Protein AF-A0A2P2L3Z9-F1 (afdb_monomer_lite)

Sequence (246 aa):
MLGAKKGVSLKTNGSGLEAHPVPAGTQRTGLYMAKKDKVEDNDENVLIKKNVSVEEIDNRCAKGGRTTNGEVNSCVSSTSSSRVEHTQTYHIAGRQELKASVQELASRAASCAMAEAARSIKPPKSAYEFELSWRGFSDDCALQARLLKVTSPSALPQILKNALSAPMLMDIIKCIATFFVEDMDLAIEYLINLTKVPRFNMLIMCLSSMQRADLAKLWDDVFCSEATAIKYAEILDSLRPKYLPK

Structure (mmCIF, N/CA/C/O backbone):
data_AF-A0A2P2L3Z9-F1
#
_entry.id   AF-A0A2P2L3Z9-F1
#
loop_
_atom_site.group_PDB
_atom_site.id
_atom_site.type_symbol
_atom_site.label_atom_id
_atom_site.label_alt_id
_atom_site.label_comp_id
_atom_site.label_asym_id
_atom_site.label_entity_id
_atom_site.label_seq_id
_atom_site.pdbx_PDB_ins_code
_atom_site.Cartn_x
_atom_site.Cartn_y
_atom_site.Cartn_z
_atom_site.occupancy
_atom_site.B_iso_or_equiv
_atom_site.auth_seq_id
_atom_site.auth_comp_id
_atom_site.auth_asym_id
_atom_site.auth_atom_id
_atom_site.pdbx_PDB_model_num
ATOM 1 N N . MET A 1 1 ? 2.400 33.347 63.312 1.00 39.56 1 MET A N 1
ATOM 2 C CA . MET A 1 1 ? 1.862 32.555 64.442 1.00 39.56 1 MET A CA 1
ATOM 3 C C . MET A 1 1 ? 1.489 31.184 63.894 1.00 39.56 1 MET A C 1
ATOM 5 O O . MET A 1 1 ? 0.630 31.122 63.034 1.00 39.56 1 MET A O 1
ATOM 9 N N . LEU A 1 2 ? 2.388 30.203 63.997 1.00 40.50 2 LEU A N 1
ATOM 10 C CA . LEU A 1 2 ? 2.486 29.184 65.062 1.00 40.50 2 LEU A CA 1
ATOM 11 C C . LEU A 1 2 ? 1.330 28.170 65.061 1.00 40.50 2 LEU A C 1
ATOM 13 O O . LEU A 1 2 ? 0.206 28.536 65.380 1.00 40.50 2 LEU A O 1
ATOM 17 N N . GLY A 1 3 ? 1.658 26.890 64.828 1.00 38.59 3 GLY A N 1
ATOM 18 C CA . GLY A 1 3 ? 0.833 25.772 65.300 1.00 38.59 3 GLY A CA 1
ATOM 19 C C . GLY A 1 3 ? 0.885 24.474 64.489 1.00 38.59 3 GLY A C 1
ATOM 20 O O . GLY A 1 3 ? -0.113 24.095 63.897 1.00 38.59 3 GLY A O 1
ATOM 21 N N . ALA A 1 4 ? 2.017 23.765 64.498 1.00 52.69 4 ALA A N 1
ATOM 22 C CA . ALA A 1 4 ? 2.121 22.364 64.071 1.00 52.69 4 ALA A CA 1
ATOM 23 C C . ALA A 1 4 ? 1.786 21.386 65.221 1.00 52.69 4 ALA A C 1
ATOM 25 O O . ALA A 1 4 ? 2.071 21.722 66.371 1.00 52.69 4 ALA A O 1
ATOM 26 N N . LYS A 1 5 ? 1.301 20.163 64.912 1.00 51.47 5 LYS A N 1
ATOM 27 C CA . LYS A 1 5 ? 1.607 18.855 65.577 1.00 51.47 5 LYS A CA 1
ATOM 28 C C . LYS A 1 5 ? 0.764 17.713 64.955 1.00 51.47 5 LYS A C 1
ATOM 30 O O . LYS A 1 5 ? -0.438 17.872 64.813 1.00 51.47 5 LYS A O 1
ATOM 35 N N . LYS A 1 6 ? 1.406 16.681 64.368 1.00 48.47 6 LYS A N 1
ATOM 36 C CA . LYS A 1 6 ? 1.659 15.299 64.894 1.00 48.47 6 LYS A CA 1
ATOM 37 C C . LYS A 1 6 ? 0.358 14.527 65.205 1.00 48.47 6 LYS A C 1
ATOM 39 O O . LYS A 1 6 ? -0.433 15.020 65.986 1.00 48.47 6 LYS A O 1
ATOM 44 N N . GLY A 1 7 ? 0.047 13.336 64.683 1.00 43.38 7 GLY A N 1
ATOM 45 C CA . GLY A 1 7 ? 0.869 12.201 64.252 1.00 43.38 7 GLY A CA 1
ATOM 46 C C . GLY A 1 7 ? 0.898 11.134 65.355 1.00 43.38 7 GLY A C 1
ATOM 47 O O . GLY A 1 7 ? 1.634 11.337 66.312 1.00 43.38 7 GLY A O 1
ATOM 48 N N . VAL A 1 8 ? 0.146 10.028 65.219 1.00 47.47 8 VAL A N 1
ATOM 49 C CA . VAL A 1 8 ? 0.330 8.762 65.970 1.00 47.47 8 VAL A CA 1
ATOM 50 C C . VAL A 1 8 ? -0.118 7.572 65.109 1.00 47.47 8 VAL A C 1
ATOM 52 O O . VAL A 1 8 ? -1.195 7.573 64.524 1.00 47.47 8 VAL A O 1
ATOM 55 N N . SER A 1 9 ? 0.760 6.572 65.067 1.00 45.81 9 SER A N 1
ATOM 56 C CA . SER A 1 9 ? 0.615 5.223 64.521 1.00 45.81 9 SER A CA 1
ATOM 57 C C . SER A 1 9 ? 0.317 4.249 65.664 1.00 45.81 9 SER A C 1
ATOM 59 O O . SER A 1 9 ? 0.858 4.442 66.752 1.00 45.81 9 SER A O 1
ATOM 61 N N . LEU A 1 10 ? -0.445 3.179 65.414 1.00 46.81 10 LEU A N 1
ATOM 62 C CA . LEU A 1 10 ? -0.373 1.954 66.213 1.00 46.81 10 LEU A CA 1
ATOM 63 C C . LEU A 1 10 ? -0.390 0.717 65.298 1.00 46.81 10 LEU A C 1
ATOM 65 O O . LEU A 1 10 ? -1.294 0.532 64.486 1.00 46.81 10 LEU A O 1
ATOM 69 N N . LYS A 1 11 ? 0.647 -0.111 65.457 1.00 43.25 11 LYS A N 1
ATOM 70 C CA . LYS A 1 11 ? 0.780 -1.498 64.992 1.00 43.25 11 LYS A CA 1
ATOM 71 C C . LYS A 1 11 ? 0.241 -2.445 66.069 1.00 43.25 11 LYS A C 1
ATOM 73 O O . LYS A 1 11 ? 0.487 -2.156 67.234 1.00 43.25 11 LYS A O 1
ATOM 78 N N . THR A 1 12 ? -0.271 -3.614 65.676 1.00 44.31 12 THR A N 1
ATOM 79 C CA . THR A 1 12 ? -0.048 -4.921 66.342 1.00 44.31 12 THR A CA 1
ATOM 80 C C . THR A 1 12 ? -0.341 -6.062 65.333 1.00 44.31 12 THR A C 1
ATOM 82 O O . THR A 1 12 ? -1.361 -6.011 64.662 1.00 44.31 12 THR A O 1
ATOM 85 N N . ASN A 1 13 ? 0.649 -6.890 64.946 1.00 39.69 13 ASN A N 1
ATOM 86 C CA . ASN A 1 13 ? 0.972 -8.271 65.411 1.00 39.69 13 ASN A CA 1
ATOM 87 C C . ASN A 1 13 ? -0.005 -9.342 64.849 1.00 39.69 13 ASN A C 1
ATOM 89 O O . ASN A 1 13 ? -1.201 -9.140 64.954 1.00 39.69 13 ASN A O 1
ATOM 93 N N . GLY A 1 14 ? 0.349 -10.516 64.307 1.00 35.16 14 GLY A N 1
ATOM 94 C CA . GLY A 1 14 ? 1.604 -11.229 64.051 1.00 35.16 14 GLY A CA 1
ATOM 95 C C . GLY A 1 14 ? 1.322 -12.712 63.681 1.00 35.16 14 GLY A C 1
ATOM 96 O O . GLY A 1 14 ? 0.311 -13.257 64.104 1.00 35.16 14 GLY A O 1
ATOM 97 N N . SER A 1 15 ? 2.258 -13.312 62.929 1.00 37.22 15 SER A N 1
ATOM 98 C CA . SER A 1 15 ? 2.735 -14.721 62.939 1.00 37.22 15 SER A CA 1
ATOM 99 C C . SER A 1 15 ? 1.889 -15.941 62.490 1.00 37.22 15 SER A C 1
ATOM 101 O O . SER A 1 15 ? 0.794 -16.179 62.982 1.00 37.22 15 SER A O 1
ATOM 103 N N . GLY A 1 16 ? 2.543 -16.802 61.677 1.00 38.75 16 GLY A N 1
ATOM 104 C CA . GLY A 1 16 ? 2.255 -18.236 61.414 1.00 38.75 16 GLY A CA 1
ATOM 105 C C . GLY A 1 16 ? 2.373 -18.594 59.917 1.00 38.75 16 GLY A C 1
ATOM 106 O O . GLY A 1 16 ? 1.453 -18.303 59.170 1.00 38.75 16 GLY A O 1
ATOM 107 N N . LEU A 1 17 ? 3.537 -18.932 59.333 1.00 44.47 17 LEU A N 1
ATOM 108 C CA . LEU A 1 17 ? 4.221 -20.247 59.272 1.00 44.47 17 LEU A CA 1
ATOM 109 C C . LEU A 1 17 ? 3.302 -21.464 59.041 1.00 44.47 17 LEU A C 1
ATOM 111 O O . LEU A 1 17 ? 2.679 -21.905 59.992 1.00 44.47 17 LEU A O 1
ATOM 115 N N . GLU A 1 18 ? 3.299 -22.016 57.816 1.00 37.47 18 GLU A N 1
ATOM 116 C CA . GLU A 1 18 ? 3.345 -23.461 57.459 1.00 37.47 18 GLU A CA 1
ATOM 117 C C . GLU A 1 18 ? 3.112 -23.613 55.937 1.00 37.47 18 GLU A C 1
ATOM 119 O O . GLU A 1 18 ? 2.178 -23.050 55.379 1.00 37.47 18 GLU A O 1
ATOM 124 N N . ALA A 1 19 ? 4.103 -24.075 55.172 1.00 45.16 19 ALA A N 1
ATOM 125 C CA . ALA A 1 19 ? 4.399 -25.476 54.835 1.00 45.16 19 ALA A CA 1
ATOM 126 C C . ALA A 1 19 ? 3.573 -26.004 53.640 1.00 45.16 19 ALA A C 1
ATOM 128 O O . ALA A 1 19 ? 2.362 -26.187 53.694 1.00 45.16 19 ALA A O 1
ATOM 129 N N . HIS A 1 20 ? 4.286 -26.255 52.537 1.00 48.53 20 HIS A N 1
ATOM 130 C CA . HIS A 1 20 ? 3.806 -26.967 51.354 1.00 48.53 20 HIS A CA 1
ATOM 131 C C . HIS A 1 20 ? 3.483 -28.433 51.676 1.00 48.53 20 HIS A C 1
ATOM 133 O O . HIS A 1 20 ? 4.281 -29.080 52.358 1.00 48.53 20 HIS A O 1
ATOM 139 N N . PRO A 1 21 ? 2.464 -29.020 51.027 1.00 56.38 21 PRO A N 1
ATOM 140 C CA . PRO A 1 21 ? 2.437 -30.448 50.776 1.00 56.38 21 PRO A CA 1
ATOM 141 C C . PRO A 1 21 ? 2.655 -30.751 49.287 1.00 56.38 21 PRO A C 1
ATOM 143 O O . PRO A 1 21 ? 1.896 -30.341 48.411 1.00 56.38 21 PRO A O 1
ATOM 146 N N . VAL A 1 22 ? 3.706 -31.527 49.027 1.00 46.62 22 VAL A N 1
ATOM 147 C CA . VAL A 1 22 ? 3.820 -32.428 47.873 1.00 46.62 22 VAL A CA 1
ATOM 148 C C . VAL A 1 22 ? 2.971 -33.669 48.162 1.00 46.62 22 VAL A C 1
ATOM 150 O O . VAL A 1 22 ? 3.009 -34.163 49.289 1.00 46.62 22 VAL A O 1
ATOM 153 N N . PRO A 1 23 ? 2.308 -34.257 47.155 1.00 57.31 23 PRO A N 1
ATOM 154 C CA . PRO A 1 23 ? 2.033 -35.688 47.169 1.00 57.31 23 PRO A CA 1
ATOM 155 C C . PRO A 1 23 ? 2.729 -36.396 46.004 1.00 57.31 23 PRO A C 1
ATOM 157 O O . PRO A 1 23 ? 2.575 -36.044 44.834 1.00 57.31 23 PRO A O 1
ATOM 160 N N . ALA A 1 24 ? 3.485 -37.433 46.357 1.00 40.47 24 ALA A N 1
ATOM 161 C CA . ALA A 1 24 ? 4.059 -38.408 45.449 1.00 40.47 24 ALA A CA 1
ATOM 162 C C . ALA A 1 24 ? 3.147 -39.640 45.324 1.00 40.47 24 ALA A C 1
ATOM 164 O O . ALA A 1 24 ? 2.634 -40.136 46.322 1.00 40.47 24 ALA A O 1
ATOM 165 N N . GLY A 1 25 ? 3.082 -40.182 44.103 1.00 36.03 25 GLY A N 1
ATOM 166 C CA . GLY A 1 25 ? 3.100 -41.624 43.848 1.00 36.03 25 GLY A CA 1
ATOM 167 C C . GLY A 1 25 ? 1.760 -42.342 43.676 1.00 36.03 25 GLY A C 1
ATOM 168 O O . GLY A 1 25 ? 1.000 -42.486 44.627 1.00 36.03 25 GLY A O 1
ATOM 169 N N . THR A 1 26 ? 1.561 -42.948 42.495 1.00 39.66 26 THR A N 1
ATOM 170 C CA . THR A 1 26 ? 1.527 -44.422 42.309 1.00 39.66 26 THR A CA 1
ATOM 171 C C . THR A 1 26 ? 1.102 -44.793 40.872 1.00 39.66 26 THR A C 1
ATOM 173 O O . THR A 1 26 ? -0.031 -44.529 40.506 1.00 39.66 26 THR A O 1
ATOM 176 N N . GLN A 1 27 ? 2.039 -45.410 40.116 1.00 38.75 27 GLN A N 1
ATOM 177 C CA . GLN A 1 27 ? 1.919 -46.618 39.247 1.00 38.75 27 GLN A CA 1
ATOM 178 C C . GLN A 1 27 ? 0.814 -46.655 38.152 1.00 38.75 27 GLN A C 1
ATOM 180 O O . GLN A 1 27 ? -0.301 -46.230 38.377 1.00 38.75 27 GLN A O 1
ATOM 185 N N . ARG A 1 28 ? 0.938 -47.238 36.948 1.00 40.44 28 ARG A N 1
ATOM 186 C CA . ARG A 1 28 ? 1.867 -48.165 36.263 1.00 40.44 28 ARG A CA 1
ATOM 187 C C . ARG A 1 28 ? 1.265 -48.426 34.862 1.00 40.44 28 ARG A C 1
ATOM 189 O O . ARG A 1 28 ? 0.080 -48.176 34.661 1.00 40.44 28 ARG A O 1
ATOM 196 N N . THR A 1 29 ? 2.056 -49.058 33.986 1.00 40.75 29 THR A N 1
ATOM 197 C CA . THR A 1 29 ? 1.706 -49.672 32.675 1.00 40.75 29 THR A CA 1
ATOM 198 C C . THR A 1 29 ? 1.979 -48.722 31.500 1.00 40.75 29 THR A C 1
ATOM 200 O O . THR A 1 29 ? 1.319 -47.708 31.369 1.00 40.75 29 THR A O 1
ATOM 203 N N . GLY A 1 30 ? 2.965 -48.904 30.620 1.00 35.72 30 GLY A N 1
ATOM 204 C CA . GLY A 1 30 ? 3.762 -50.073 30.262 1.00 35.72 30 GLY A CA 1
ATOM 205 C C . GLY A 1 30 ? 3.422 -50.488 28.833 1.00 35.72 30 GLY A C 1
ATOM 206 O O . GLY A 1 30 ? 2.455 -51.211 28.657 1.00 35.72 30 GLY A O 1
ATOM 207 N N . LEU A 1 31 ? 4.209 -50.054 27.841 1.00 38.06 31 LEU A N 1
ATOM 208 C CA . LEU A 1 31 ? 4.654 -50.916 26.742 1.00 38.06 31 LEU A CA 1
ATOM 209 C C . LEU A 1 31 ? 5.772 -50.237 25.942 1.00 38.06 31 LEU A C 1
ATOM 211 O O . LEU A 1 31 ? 5.597 -49.203 25.307 1.00 38.06 31 LEU A O 1
ATOM 215 N N . TYR A 1 32 ? 6.932 -50.871 25.994 1.00 40.94 32 TYR A N 1
ATOM 216 C CA . TYR A 1 32 ? 8.067 -50.684 25.110 1.00 40.94 32 TYR A CA 1
ATOM 217 C C . TYR A 1 32 ? 7.870 -51.644 23.941 1.00 40.94 32 TYR A C 1
ATOM 219 O O . TYR A 1 32 ? 7.604 -52.818 24.188 1.00 40.94 32 TYR A O 1
ATOM 227 N N . MET A 1 33 ? 8.086 -51.194 22.708 1.00 40.47 33 MET A N 1
ATOM 228 C CA . MET A 1 33 ? 8.701 -52.034 21.681 1.00 40.47 33 MET A CA 1
ATOM 229 C C . MET A 1 33 ? 9.602 -51.168 20.809 1.00 40.47 33 MET A C 1
ATOM 231 O O . MET A 1 33 ? 9.156 -50.254 20.121 1.00 40.47 33 MET A O 1
ATOM 235 N N . ALA A 1 34 ? 10.888 -51.491 20.871 1.00 39.66 34 ALA A N 1
ATOM 236 C CA . ALA A 1 34 ? 11.903 -51.091 19.919 1.00 39.66 34 ALA A CA 1
ATOM 237 C C . ALA A 1 34 ? 12.005 -52.152 18.813 1.00 39.66 34 ALA A C 1
ATOM 239 O O . ALA A 1 34 ? 12.063 -53.341 19.120 1.00 39.66 34 ALA A O 1
ATOM 240 N N . LYS A 1 35 ? 12.104 -51.706 17.557 1.00 40.94 35 LYS A N 1
ATOM 241 C CA . LYS A 1 35 ? 12.823 -52.316 16.415 1.00 40.94 35 LYS A CA 1
ATOM 242 C C . LYS A 1 35 ? 13.187 -51.118 15.522 1.00 40.94 35 LYS A C 1
ATOM 244 O O . LYS A 1 35 ? 12.292 -50.349 15.200 1.00 40.94 35 LYS A O 1
ATOM 249 N N . LYS A 1 36 ? 14.437 -50.699 15.296 1.00 35.78 36 LYS A N 1
ATOM 250 C CA . LYS A 1 36 ? 15.665 -51.359 14.813 1.00 35.78 36 LYS A CA 1
ATOM 251 C C . LYS A 1 36 ? 15.494 -51.994 13.432 1.00 35.78 36 LYS A C 1
ATOM 253 O O . LYS A 1 36 ? 14.898 -53.055 13.336 1.00 35.78 36 LYS A O 1
ATOM 258 N N . ASP A 1 37 ? 15.981 -51.289 12.410 1.00 32.88 37 ASP A N 1
ATOM 259 C CA . ASP A 1 37 ? 16.984 -51.699 11.404 1.00 32.88 37 ASP A CA 1
ATOM 260 C C . ASP A 1 37 ? 16.900 -50.700 10.223 1.00 32.88 37 ASP A C 1
ATOM 262 O O . ASP A 1 37 ? 15.808 -50.319 9.822 1.00 32.88 37 ASP A O 1
ATOM 266 N N . LYS A 1 38 ? 17.960 -49.981 9.835 1.00 35.56 38 LYS A N 1
ATOM 267 C CA . LYS A 1 38 ? 19.232 -50.374 9.195 1.00 35.56 38 LYS A CA 1
ATOM 268 C C . LYS A 1 38 ? 19.136 -50.161 7.672 1.00 35.56 38 LYS A C 1
ATOM 270 O O . LYS A 1 38 ? 18.459 -50.912 6.995 1.00 35.56 38 LYS A O 1
ATOM 275 N N . VAL A 1 39 ? 19.853 -49.120 7.230 1.00 38.56 39 VAL A N 1
ATOM 276 C CA . VAL A 1 39 ? 20.654 -48.983 5.996 1.00 38.56 39 VAL A CA 1
ATOM 277 C C . VAL A 1 39 ? 20.029 -49.463 4.682 1.00 38.56 39 VAL A C 1
ATOM 279 O O . VAL A 1 39 ? 19.926 -50.661 4.463 1.00 38.56 39 VAL A O 1
ATOM 282 N N . GLU A 1 40 ? 19.848 -48.531 3.745 1.00 36.97 40 GLU A N 1
ATOM 283 C CA . GLU A 1 40 ? 20.383 -48.734 2.397 1.00 36.97 40 GLU A CA 1
ATOM 284 C C . GLU A 1 40 ? 20.839 -47.403 1.789 1.00 36.97 40 GLU A C 1
ATOM 286 O O . GLU A 1 40 ? 20.085 -46.439 1.660 1.00 36.97 40 GLU A O 1
ATOM 291 N N . ASP A 1 41 ? 22.140 -47.383 1.539 1.00 35.44 41 ASP A N 1
ATOM 292 C CA . ASP A 1 41 ? 22.893 -46.467 0.705 1.00 35.44 41 ASP A CA 1
ATOM 293 C C . ASP A 1 41 ? 22.630 -46.866 -0.755 1.00 35.44 41 ASP A C 1
ATOM 295 O O . ASP A 1 41 ? 22.563 -48.060 -1.047 1.00 35.44 41 ASP A O 1
ATOM 299 N N . ASN A 1 42 ? 22.460 -45.899 -1.652 1.00 37.78 42 ASN A N 1
ATOM 300 C CA . ASN A 1 42 ? 22.619 -46.124 -3.088 1.00 37.78 42 ASN A CA 1
ATOM 301 C C . ASN A 1 42 ? 23.065 -44.821 -3.753 1.00 37.78 42 ASN A C 1
ATOM 303 O O . ASN A 1 42 ? 22.281 -43.956 -4.146 1.00 37.78 42 ASN A O 1
ATOM 307 N N . ASP A 1 43 ? 24.384 -44.731 -3.799 1.00 37.03 43 ASP A N 1
ATOM 308 C CA . ASP A 1 43 ? 25.221 -44.030 -4.756 1.00 37.03 43 ASP A CA 1
ATOM 309 C C . ASP A 1 43 ? 24.880 -44.484 -6.192 1.00 37.03 43 ASP A C 1
ATOM 311 O O . ASP A 1 43 ? 24.897 -45.683 -6.443 1.00 37.03 43 ASP A O 1
ATOM 315 N N . GLU A 1 44 ? 24.587 -43.565 -7.125 1.00 33.69 44 GLU A N 1
ATOM 316 C CA . GLU A 1 44 ? 25.107 -43.625 -8.509 1.00 33.69 44 GLU A CA 1
ATOM 317 C C . GLU A 1 44 ? 24.824 -42.320 -9.289 1.00 33.69 44 GLU A C 1
ATOM 319 O O . GLU A 1 44 ? 23.776 -42.090 -9.888 1.00 33.69 44 GLU A O 1
ATOM 324 N N . ASN A 1 45 ? 25.804 -41.421 -9.230 1.00 32.94 45 ASN A N 1
ATOM 325 C CA . ASN A 1 45 ? 26.478 -40.783 -10.365 1.00 32.94 45 ASN A CA 1
ATOM 326 C C . ASN A 1 45 ? 25.778 -40.766 -11.751 1.00 32.94 45 ASN A C 1
ATOM 328 O O . ASN A 1 45 ? 25.833 -41.748 -12.480 1.00 32.94 45 ASN A O 1
ATOM 332 N N . VAL A 1 46 ? 25.341 -39.586 -12.220 1.00 35.62 46 VAL A N 1
ATOM 333 C CA . VAL A 1 46 ? 25.445 -39.231 -13.653 1.00 35.62 46 VAL A CA 1
ATOM 334 C C . VAL A 1 46 ? 25.923 -37.786 -13.812 1.00 35.62 46 VAL A C 1
ATOM 336 O O . VAL A 1 46 ? 25.169 -36.813 -13.827 1.00 35.62 46 VAL A O 1
ATOM 339 N N . LEU A 1 47 ? 27.237 -37.683 -13.979 1.00 38.34 47 LEU A N 1
ATOM 340 C CA . LEU A 1 47 ? 27.945 -36.639 -14.704 1.00 38.34 47 LEU A CA 1
ATOM 341 C C . LEU A 1 47 ? 27.430 -36.555 -16.154 1.00 38.34 47 LEU A C 1
ATOM 343 O O . LEU A 1 47 ? 27.740 -37.426 -16.960 1.00 38.34 47 LEU A O 1
ATOM 347 N N . ILE A 1 48 ? 26.760 -35.463 -16.535 1.00 34.75 48 ILE A N 1
ATOM 348 C CA . ILE A 1 48 ? 26.792 -34.987 -17.928 1.00 34.75 48 ILE A CA 1
ATOM 349 C C . ILE A 1 48 ? 27.218 -33.522 -17.942 1.00 34.75 48 ILE A C 1
ATOM 351 O O . ILE A 1 48 ? 26.431 -32.590 -17.799 1.00 34.75 48 ILE A O 1
ATOM 355 N N . LYS A 1 49 ? 28.523 -33.344 -18.166 1.00 40.34 49 LYS A N 1
ATOM 356 C CA . LYS A 1 49 ? 29.068 -32.170 -18.842 1.00 40.34 49 LYS A CA 1
ATOM 357 C C . LYS A 1 49 ? 28.451 -32.109 -20.240 1.00 40.34 49 LYS A C 1
ATOM 359 O O . LYS A 1 49 ? 28.629 -33.039 -21.023 1.00 40.34 49 LYS A O 1
ATOM 364 N N . LYS A 1 50 ? 27.792 -30.999 -20.571 1.00 34.59 50 LYS A N 1
ATOM 365 C CA . LYS A 1 50 ? 27.612 -30.586 -21.965 1.00 34.59 50 LYS A CA 1
ATOM 366 C C . LYS A 1 50 ? 27.817 -29.080 -22.110 1.00 34.59 50 LYS A C 1
ATOM 368 O O . LYS A 1 50 ? 26.922 -28.260 -21.981 1.00 34.59 50 LYS A O 1
ATOM 373 N N . ASN A 1 51 ? 29.082 -28.772 -22.316 1.00 38.62 51 ASN A N 1
ATOM 374 C CA . ASN A 1 51 ? 29.640 -27.687 -23.100 1.00 38.62 51 ASN A CA 1
ATOM 375 C C . ASN A 1 51 ? 28.961 -27.565 -24.481 1.00 38.62 51 ASN A C 1
ATOM 377 O O . ASN A 1 51 ? 28.880 -28.553 -25.202 1.00 38.62 51 ASN A O 1
ATOM 381 N N . VAL A 1 52 ? 28.521 -26.349 -24.827 1.00 34.34 52 VAL A N 1
ATOM 382 C CA . VAL A 1 52 ? 28.227 -25.810 -26.178 1.00 34.34 52 VAL A CA 1
ATOM 383 C C . VAL A 1 52 ? 27.969 -24.308 -25.960 1.00 34.34 52 VAL A C 1
ATOM 385 O O . VAL A 1 52 ? 27.076 -23.942 -25.206 1.00 34.34 52 VAL A O 1
ATOM 388 N N . SER A 1 53 ? 29.000 -23.478 -26.118 1.00 33.16 53 SER A N 1
ATOM 389 C CA . SER A 1 53 ? 29.429 -22.745 -27.322 1.00 33.16 53 SER A CA 1
ATOM 390 C C . SER A 1 53 ? 28.670 -21.432 -27.539 1.00 33.16 53 SER A C 1
ATOM 392 O O . SER A 1 53 ? 27.451 -21.389 -27.641 1.00 33.16 53 SER A O 1
ATOM 394 N N . VAL A 1 54 ? 29.485 -20.381 -27.579 1.00 40.38 54 VAL A N 1
ATOM 395 C CA . VAL A 1 54 ? 29.222 -18.980 -27.906 1.00 40.38 54 VAL A CA 1
ATOM 396 C C . VAL A 1 54 ? 28.535 -18.851 -29.265 1.00 40.38 54 VAL A C 1
ATOM 398 O O . VAL A 1 54 ? 29.029 -19.423 -30.232 1.00 40.38 54 VAL A O 1
ATOM 401 N N . GLU A 1 55 ? 27.496 -18.019 -29.352 1.00 35.19 55 GLU A N 1
ATOM 402 C CA . GLU A 1 55 ? 27.191 -17.284 -30.582 1.00 35.19 55 GLU A CA 1
ATOM 403 C C . GLU A 1 55 ? 27.018 -15.796 -30.259 1.00 35.19 55 GLU A C 1
ATOM 405 O O . GLU A 1 55 ? 26.096 -15.359 -29.569 1.00 35.19 55 GLU A O 1
ATOM 410 N N . GLU A 1 56 ? 28.004 -15.044 -30.732 1.00 38.66 56 GLU A N 1
ATOM 411 C CA . GLU A 1 56 ? 28.053 -13.597 -30.843 1.00 38.66 56 GLU A CA 1
ATOM 412 C C . GLU A 1 56 ? 27.158 -13.188 -32.017 1.00 38.66 56 GLU A C 1
ATOM 414 O O . GLU A 1 56 ? 27.384 -13.602 -33.155 1.00 38.66 56 GLU A O 1
ATOM 419 N N . ILE A 1 57 ? 26.117 -12.400 -31.750 1.00 44.75 57 ILE A N 1
ATOM 420 C CA . ILE A 1 57 ? 25.249 -11.871 -32.804 1.00 44.75 57 ILE A CA 1
ATOM 421 C C . ILE A 1 57 ? 25.940 -10.633 -33.387 1.00 44.75 57 ILE A C 1
ATOM 423 O O . ILE A 1 57 ? 25.758 -9.510 -32.915 1.00 44.75 57 ILE A O 1
ATOM 427 N N . ASP A 1 58 ? 26.783 -10.868 -34.390 1.00 36.12 58 ASP A N 1
ATOM 428 C CA . ASP A 1 58 ? 27.409 -9.844 -35.226 1.00 36.12 58 ASP A CA 1
ATOM 429 C C . ASP A 1 58 ? 26.346 -9.256 -36.176 1.00 36.12 58 ASP A C 1
ATOM 431 O O . ASP A 1 58 ? 25.929 -9.877 -37.157 1.00 36.12 58 ASP A O 1
ATOM 435 N N . ASN A 1 59 ? 25.871 -8.042 -35.882 1.00 42.88 59 ASN A N 1
ATOM 436 C CA . ASN A 1 59 ? 24.958 -7.306 -36.758 1.00 42.88 59 ASN A CA 1
ATOM 437 C C . ASN A 1 59 ? 25.742 -6.657 -37.904 1.00 42.88 59 ASN A C 1
ATOM 439 O O . ASN A 1 59 ? 25.968 -5.445 -37.941 1.00 42.88 59 ASN A O 1
ATOM 443 N N . ARG A 1 60 ? 26.128 -7.482 -38.879 1.00 41.06 60 ARG A N 1
ATOM 444 C CA . ARG A 1 60 ? 26.802 -7.057 -40.106 1.00 41.06 60 ARG A CA 1
ATOM 445 C C . ARG A 1 60 ? 25.801 -6.996 -41.262 1.00 41.06 60 ARG A C 1
ATOM 447 O O . ARG A 1 60 ? 25.505 -7.994 -41.910 1.00 41.06 60 ARG A O 1
ATOM 454 N N . CYS A 1 61 ? 25.275 -5.804 -41.543 1.00 40.06 61 CYS A N 1
ATOM 455 C CA . CYS A 1 61 ? 24.422 -5.574 -42.710 1.00 40.06 61 CYS A CA 1
ATOM 456 C C . CYS A 1 61 ? 25.287 -5.241 -43.936 1.00 40.06 61 CYS A C 1
ATOM 458 O O . CYS A 1 61 ? 25.801 -4.129 -44.069 1.00 40.06 61 CYS A O 1
ATOM 460 N N . ALA A 1 62 ? 25.458 -6.214 -44.836 1.00 39.09 62 ALA A N 1
ATOM 461 C CA . ALA A 1 62 ? 26.077 -6.022 -46.142 1.00 39.09 62 ALA A CA 1
ATOM 462 C C . ALA A 1 62 ? 25.027 -6.087 -47.267 1.00 39.09 62 ALA A C 1
ATOM 464 O O . ALA A 1 62 ? 24.509 -7.144 -47.601 1.00 39.09 62 ALA A O 1
ATOM 465 N N . LYS A 1 63 ? 24.785 -4.912 -47.859 1.00 45.94 63 LYS A N 1
ATOM 466 C CA . LYS A 1 63 ? 24.848 -4.609 -49.303 1.00 45.94 63 LYS A CA 1
ATOM 467 C C . LYS A 1 63 ? 24.065 -5.497 -50.300 1.00 45.94 63 LYS A C 1
ATOM 469 O O . LYS A 1 63 ? 24.488 -6.583 -50.666 1.00 45.94 63 LYS A O 1
ATOM 474 N N . GLY A 1 64 ? 23.081 -4.875 -50.948 1.00 31.62 64 GLY A N 1
ATOM 475 C CA . GLY A 1 64 ? 22.784 -5.008 -52.386 1.00 31.62 64 GLY A CA 1
ATOM 476 C C . GLY A 1 64 ? 22.351 -3.615 -52.858 1.00 31.62 64 GLY A C 1
ATOM 477 O O . GLY A 1 64 ? 21.539 -2.995 -52.186 1.00 31.62 64 GLY A O 1
ATOM 478 N N . GLY A 1 65 ? 22.936 -2.941 -53.849 1.00 32.19 65 GLY A N 1
ATOM 479 C CA . GLY A 1 65 ? 23.393 -3.321 -55.193 1.00 32.19 65 GLY A CA 1
ATOM 480 C C . GLY A 1 65 ? 22.691 -2.315 -56.127 1.00 32.19 65 GLY A C 1
ATOM 481 O O . GLY A 1 65 ? 21.479 -2.173 -56.022 1.00 32.19 65 GLY A O 1
ATOM 482 N N . ARG A 1 66 ? 23.362 -1.473 -56.929 1.00 41.75 66 ARG A N 1
ATOM 483 C CA . ARG A 1 66 ? 23.742 -1.718 -58.344 1.00 41.75 66 ARG A CA 1
ATOM 484 C C . ARG A 1 66 ? 24.248 -0.362 -58.925 1.00 41.75 66 ARG A C 1
ATOM 486 O O . ARG A 1 66 ? 23.585 0.640 -58.686 1.00 41.75 66 ARG A O 1
ATOM 493 N N . THR A 1 67 ? 25.518 -0.218 -59.348 1.00 39.09 67 THR A N 1
ATOM 494 C CA . THR A 1 67 ? 26.021 -0.106 -60.758 1.00 39.09 67 THR A CA 1
ATOM 495 C C . THR A 1 67 ? 25.217 0.868 -61.654 1.00 39.09 67 THR A C 1
ATOM 497 O O . THR A 1 67 ? 24.004 0.747 -61.698 1.00 39.09 67 THR A O 1
ATOM 500 N N . THR A 1 68 ? 25.761 1.847 -62.401 1.00 36.41 68 THR A N 1
ATOM 501 C CA . THR A 1 68 ? 26.934 1.863 -63.306 1.00 36.41 68 THR A CA 1
ATOM 502 C C . THR A 1 68 ? 27.417 3.286 -63.680 1.00 36.41 68 THR A C 1
ATOM 504 O O . THR A 1 68 ? 26.628 4.218 -63.765 1.00 36.41 68 THR A O 1
ATOM 507 N N . ASN A 1 69 ? 28.712 3.351 -63.991 1.00 35.72 69 ASN A N 1
ATOM 508 C CA . ASN A 1 69 ? 29.571 4.308 -64.714 1.00 35.72 69 ASN A CA 1
ATOM 509 C C . ASN A 1 69 ? 28.962 5.301 -65.733 1.00 35.72 69 ASN A C 1
ATOM 511 O O . ASN A 1 69 ? 28.052 4.957 -66.482 1.00 35.72 69 ASN A O 1
ATOM 515 N N . GLY A 1 70 ? 29.634 6.454 -65.877 1.00 31.44 70 GLY A N 1
ATOM 516 C CA . GLY A 1 70 ? 29.545 7.357 -67.033 1.00 31.44 70 GLY A CA 1
ATOM 517 C C . GLY A 1 70 ? 30.292 8.678 -66.803 1.00 31.44 70 GLY A C 1
ATOM 518 O O . GLY A 1 70 ? 29.729 9.606 -66.237 1.00 31.44 70 GLY A O 1
ATOM 519 N N . GLU A 1 71 ? 31.566 8.725 -67.195 1.00 37.62 71 GLU A N 1
ATOM 520 C CA . GLU A 1 71 ? 32.433 9.915 -67.215 1.00 37.62 71 GLU A CA 1
ATOM 521 C C . GLU A 1 71 ? 32.228 10.744 -68.506 1.00 37.62 71 GLU A C 1
ATOM 523 O O . GLU A 1 71 ? 31.567 10.285 -69.437 1.00 37.62 71 GLU A O 1
ATOM 528 N N . VAL A 1 72 ? 32.916 11.897 -68.557 1.00 34.62 72 VAL A N 1
ATOM 529 C CA . VAL A 1 72 ? 33.165 12.841 -69.673 1.00 34.62 72 VAL A CA 1
ATOM 530 C C . VAL A 1 72 ? 32.016 13.889 -69.817 1.00 34.62 72 VAL A C 1
ATOM 532 O O . VAL A 1 72 ? 30.850 13.537 -69.737 1.00 34.62 72 VAL A O 1
ATOM 535 N N . ASN A 1 73 ? 32.189 15.223 -69.921 1.00 35.12 73 ASN A N 1
ATOM 536 C CA . ASN A 1 73 ? 33.256 16.069 -70.468 1.00 35.12 73 ASN A CA 1
ATOM 537 C C . ASN A 1 73 ? 33.325 17.467 -69.787 1.00 35.12 73 ASN A C 1
ATOM 539 O O . ASN A 1 73 ? 32.334 18.016 -69.316 1.00 35.12 73 ASN A O 1
ATOM 543 N N . SER A 1 74 ? 34.525 18.049 -69.859 1.00 39.84 74 SER A N 1
ATOM 544 C CA . SER A 1 74 ? 34.940 19.457 -69.689 1.00 39.84 74 SER A CA 1
ATOM 545 C C . SER A 1 74 ? 34.078 20.512 -70.422 1.00 39.84 74 SER A C 1
ATOM 547 O O . SER A 1 74 ? 33.698 20.268 -71.561 1.00 39.84 74 SER A O 1
ATOM 549 N N . CYS A 1 75 ? 33.877 21.718 -69.859 1.00 31.86 75 CYS A N 1
ATOM 550 C CA . CYS A 1 75 ? 34.634 22.924 -70.258 1.00 31.86 75 CYS A CA 1
ATOM 551 C C . CYS A 1 75 ? 34.202 24.221 -69.541 1.00 31.86 75 CYS A C 1
ATOM 553 O O . CYS A 1 75 ? 33.056 24.436 -69.161 1.00 31.86 75 CYS A O 1
ATOM 555 N N . VAL A 1 76 ? 35.197 25.091 -69.409 1.00 35.59 76 VAL A N 1
ATOM 556 C CA . VAL A 1 76 ? 35.221 26.471 -68.913 1.00 35.59 76 VAL A CA 1
ATOM 557 C C . VAL A 1 76 ? 34.209 27.431 -69.562 1.00 35.59 76 VAL A C 1
ATOM 559 O O . VAL A 1 76 ? 34.036 27.416 -70.777 1.00 35.59 76 VAL A O 1
ATOM 562 N N . SER A 1 77 ? 33.664 28.370 -68.777 1.00 35.56 77 SER A N 1
ATOM 563 C CA . SER A 1 77 ? 33.883 29.832 -68.908 1.00 35.56 77 SER A CA 1
ATOM 564 C C . SER A 1 77 ? 32.722 30.667 -68.356 1.00 35.56 77 SER A C 1
ATOM 566 O O . SER A 1 77 ? 31.548 30.372 -68.545 1.00 35.56 77 SER A O 1
ATOM 568 N N . SER A 1 78 ? 33.113 31.750 -67.693 1.00 40.03 78 SER A N 1
ATOM 569 C CA . SER A 1 78 ? 32.330 32.877 -67.189 1.00 40.03 78 SER A CA 1
ATOM 570 C C . SER A 1 78 ? 31.347 33.468 -68.204 1.00 40.03 78 SER A C 1
ATOM 572 O O . SER A 1 78 ? 31.737 33.681 -69.346 1.00 40.03 78 SER A O 1
ATOM 574 N N . THR A 1 79 ? 30.152 33.891 -67.777 1.00 31.48 79 THR A N 1
ATOM 575 C CA . THR A 1 79 ? 29.679 35.294 -67.861 1.00 31.48 79 THR A CA 1
ATOM 576 C C . THR A 1 79 ? 28.266 35.468 -67.302 1.00 31.48 79 THR A C 1
ATOM 578 O O . THR A 1 79 ? 27.457 34.552 -67.226 1.00 31.48 79 THR A O 1
ATOM 581 N N . SER A 1 80 ? 28.043 36.688 -66.838 1.00 39.88 80 SER A N 1
ATOM 582 C CA . SER A 1 80 ? 26.961 37.191 -66.011 1.00 39.88 80 SER A CA 1
ATOM 583 C C . SER A 1 80 ? 25.597 37.327 -66.702 1.00 39.88 80 SER A C 1
ATOM 585 O O . SER A 1 80 ? 25.517 37.661 -67.878 1.00 39.88 80 SER A O 1
ATOM 587 N N . SER A 1 81 ? 24.563 37.320 -65.852 1.00 39.91 81 SER A N 1
ATOM 588 C CA . SER A 1 81 ? 23.384 38.207 -65.867 1.00 39.91 81 SER A CA 1
ATOM 589 C C . SER A 1 81 ? 22.019 37.602 -66.217 1.00 39.91 81 SER A C 1
ATOM 591 O O . SER A 1 81 ? 21.822 36.958 -67.238 1.00 39.91 81 SER A O 1
ATOM 593 N N . SER A 1 82 ? 21.061 38.022 -65.381 1.00 42.00 82 SER A N 1
ATOM 594 C CA . SER A 1 82 ? 19.640 38.238 -65.666 1.00 42.00 82 SER A CA 1
ATOM 595 C C . SER A 1 82 ? 18.652 37.081 -65.449 1.00 42.00 82 SER A C 1
ATOM 597 O O . SER A 1 82 ? 18.279 36.367 -66.368 1.00 42.00 82 SER A O 1
ATOM 599 N N . ARG A 1 83 ? 18.105 37.071 -64.221 1.00 51.12 83 ARG A N 1
ATOM 600 C CA . ARG A 1 83 ? 16.664 37.234 -63.921 1.00 51.12 83 ARG A CA 1
ATOM 601 C C . ARG A 1 83 ? 15.686 36.284 -64.629 1.00 51.12 83 ARG A C 1
ATOM 603 O O . ARG A 1 83 ? 15.310 36.545 -65.762 1.00 51.12 83 ARG A O 1
ATOM 610 N N . VAL A 1 84 ? 15.115 35.356 -63.852 1.00 43.31 84 VAL A N 1
ATOM 611 C CA . VAL A 1 84 ? 13.662 35.280 -63.565 1.00 43.31 84 VAL A CA 1
ATOM 612 C C . VAL A 1 84 ? 13.410 34.389 -62.339 1.00 43.31 84 VAL A C 1
ATOM 614 O O . VAL A 1 84 ? 13.889 33.262 -62.259 1.00 43.31 84 VAL A O 1
ATOM 617 N N . GLU A 1 85 ? 12.673 34.929 -61.370 1.00 47.50 85 GLU A N 1
ATOM 618 C CA . GLU A 1 85 ? 12.130 34.236 -60.201 1.00 47.50 85 GLU A CA 1
ATOM 619 C C . GLU A 1 85 ? 10.937 33.360 -60.615 1.00 47.50 85 GLU A C 1
ATOM 621 O O . GLU A 1 85 ? 10.040 33.862 -61.285 1.00 47.50 85 GLU A O 1
ATOM 626 N N . HIS A 1 86 ? 10.890 32.092 -60.188 1.00 52.56 86 HIS A N 1
ATOM 627 C CA . HIS A 1 86 ? 9.717 31.492 -59.529 1.00 52.56 86 HIS A CA 1
ATOM 628 C C . HIS A 1 86 ? 9.952 30.013 -59.157 1.00 52.56 86 HIS A C 1
ATOM 630 O O . HIS A 1 86 ? 10.577 29.251 -59.884 1.00 52.56 86 HIS A O 1
ATOM 636 N N . THR A 1 87 ? 9.359 29.608 -58.029 1.00 46.41 87 THR A N 1
ATOM 637 C CA . THR A 1 87 ? 9.212 28.237 -57.485 1.00 46.41 87 THR A CA 1
ATOM 638 C C . THR A 1 87 ? 10.406 27.597 -56.761 1.00 46.41 87 THR A C 1
ATOM 640 O O . THR A 1 87 ? 10.830 26.492 -57.071 1.00 46.41 87 THR A O 1
ATOM 643 N N . GLN A 1 88 ? 10.868 28.210 -55.667 1.00 52.91 88 GLN A N 1
ATOM 644 C CA . GLN A 1 88 ? 11.661 27.483 -54.661 1.00 52.91 88 GLN A CA 1
ATOM 645 C C . GLN A 1 88 ? 11.266 27.842 -53.222 1.00 52.91 88 GLN A C 1
ATOM 647 O O . GLN A 1 88 ? 12.109 28.069 -52.363 1.00 52.91 88 GLN A O 1
ATOM 652 N N . THR A 1 89 ? 9.961 27.863 -52.946 1.00 46.78 89 THR A N 1
ATOM 653 C CA . THR A 1 89 ? 9.437 28.142 -51.592 1.00 46.78 89 THR A CA 1
ATOM 654 C C . THR A 1 89 ? 8.578 26.995 -51.040 1.00 46.78 89 THR A C 1
ATOM 656 O O . THR A 1 89 ? 8.419 26.868 -49.831 1.00 46.78 89 THR A O 1
ATOM 659 N N . TYR A 1 90 ? 8.103 26.074 -51.889 1.00 53.59 90 TYR A N 1
ATOM 660 C CA . TYR A 1 90 ? 7.197 24.986 -51.479 1.00 53.59 90 TYR A CA 1
ATOM 661 C C . TYR A 1 90 ? 7.903 23.741 -50.909 1.00 53.59 90 TYR A C 1
ATOM 663 O O . TYR A 1 90 ? 7.301 22.976 -50.161 1.00 53.59 90 TYR A O 1
ATOM 671 N N . HIS A 1 91 ? 9.192 23.536 -51.203 1.00 53.31 91 HIS A N 1
ATOM 672 C CA . HIS A 1 91 ? 9.913 22.335 -50.752 1.00 53.31 91 HIS A CA 1
ATOM 673 C C . HIS A 1 91 ? 10.407 22.395 -49.299 1.00 53.31 91 HIS A C 1
ATOM 675 O O . HIS A 1 91 ? 10.618 21.347 -48.686 1.00 53.31 91 HIS A O 1
ATOM 681 N N . ILE A 1 92 ? 10.599 23.591 -48.733 1.00 55.28 92 ILE A N 1
ATOM 682 C CA . ILE A 1 92 ? 11.066 23.747 -47.345 1.00 55.28 92 ILE A CA 1
ATOM 683 C C . ILE A 1 92 ? 9.885 23.611 -46.379 1.00 55.28 92 ILE A C 1
ATOM 685 O O . ILE A 1 92 ? 9.991 22.862 -45.410 1.00 55.28 92 ILE A O 1
ATOM 689 N N . ALA A 1 93 ? 8.749 24.242 -46.698 1.00 57.62 93 ALA A N 1
ATOM 690 C CA . ALA A 1 93 ? 7.522 24.158 -45.908 1.00 57.62 93 ALA A CA 1
ATOM 691 C C . ALA A 1 93 ? 6.974 22.722 -45.849 1.00 57.62 93 ALA A C 1
ATOM 693 O O . ALA A 1 93 ? 6.804 22.188 -44.759 1.00 57.62 93 ALA A O 1
ATOM 694 N N . GLY A 1 94 ? 6.838 22.035 -46.993 1.00 59.53 94 GLY A N 1
ATOM 695 C CA . GLY A 1 94 ? 6.350 20.649 -47.021 1.00 59.53 94 GLY A CA 1
ATOM 696 C C . GLY A 1 94 ? 7.288 19.644 -46.336 1.00 59.53 94 GLY A C 1
ATOM 697 O O . GLY A 1 94 ? 6.829 18.707 -45.694 1.00 59.53 94 GLY A O 1
ATOM 698 N N . ARG A 1 95 ? 8.618 19.838 -46.390 1.00 62.62 95 ARG A N 1
ATOM 699 C CA . ARG A 1 95 ? 9.559 18.998 -45.617 1.00 62.62 95 ARG A CA 1
ATOM 700 C C . ARG A 1 95 ? 9.511 19.287 -44.119 1.00 62.62 95 ARG A C 1
ATOM 702 O O . ARG A 1 95 ? 9.735 18.362 -43.343 1.00 62.62 95 ARG A O 1
ATOM 709 N N . GLN A 1 96 ? 9.284 20.533 -43.708 1.00 62.75 96 GLN A N 1
ATOM 710 C CA . GLN A 1 96 ? 9.111 20.877 -42.295 1.00 62.75 96 GLN A CA 1
ATOM 711 C C . GLN A 1 96 ? 7.786 20.332 -41.754 1.00 62.75 96 GLN A C 1
ATOM 713 O O . GLN A 1 96 ? 7.782 19.748 -40.676 1.00 62.75 96 GLN A O 1
ATOM 718 N N . GLU A 1 97 ? 6.712 20.412 -42.535 1.00 66.62 97 GLU A N 1
ATOM 719 C CA . GLU A 1 97 ? 5.396 19.859 -42.205 1.00 66.62 97 GLU A CA 1
ATOM 720 C C . GLU A 1 97 ? 5.416 18.324 -42.133 1.00 66.62 97 GLU A C 1
ATOM 722 O O . GLU A 1 97 ? 4.955 17.749 -41.151 1.00 66.62 97 GLU A O 1
ATOM 727 N N . LEU A 1 98 ? 6.061 17.640 -43.087 1.00 71.25 98 LEU A N 1
ATOM 728 C CA . LEU A 1 98 ? 6.251 16.185 -43.026 1.00 71.25 98 LEU A CA 1
ATOM 729 C C . LEU A 1 98 ? 7.117 15.762 -41.831 1.00 71.25 98 LEU A C 1
ATOM 731 O O . LEU A 1 98 ? 6.831 14.753 -41.194 1.00 71.25 98 LEU A O 1
ATOM 735 N N . LYS A 1 99 ? 8.163 16.528 -41.488 1.00 72.50 99 LYS A N 1
ATOM 736 C CA . LYS A 1 99 ? 8.969 16.263 -40.284 1.00 72.50 99 LYS A CA 1
ATOM 737 C C . LYS A 1 99 ? 8.168 16.469 -39.001 1.00 72.50 99 LYS A C 1
ATOM 739 O O . LYS A 1 99 ? 8.299 15.655 -38.093 1.00 72.50 99 LYS A O 1
ATOM 744 N N . ALA A 1 100 ? 7.344 17.512 -38.932 1.00 72.81 100 ALA A N 1
ATOM 745 C CA . ALA A 1 100 ? 6.456 17.756 -37.800 1.00 72.81 100 ALA A CA 1
ATOM 746 C C . ALA A 1 100 ? 5.413 16.635 -37.660 1.00 72.81 100 ALA A C 1
ATOM 748 O O . ALA A 1 100 ? 5.232 16.108 -36.568 1.00 72.81 100 ALA A O 1
ATOM 749 N N . SER A 1 101 ? 4.826 16.188 -38.772 1.00 83.00 101 SER A N 1
ATOM 750 C CA . SER A 1 101 ? 3.871 15.075 -38.805 1.00 83.00 101 SER A CA 1
ATOM 751 C C . SER A 1 101 ? 4.500 13.738 -38.387 1.00 83.00 101 SER A C 1
ATOM 753 O O . SER A 1 101 ? 3.916 12.997 -37.597 1.00 83.00 101 SER A O 1
ATOM 755 N N . VAL A 1 102 ? 5.721 13.432 -38.845 1.00 88.88 102 VAL A N 1
ATOM 756 C CA . VAL A 1 102 ? 6.453 12.225 -38.415 1.00 88.88 102 VAL A CA 1
ATOM 757 C C . VAL A 1 102 ? 6.828 12.304 -36.936 1.00 88.88 102 VAL A C 1
ATOM 759 O O . VAL A 1 102 ? 6.699 11.304 -36.233 1.00 88.88 102 VAL A O 1
ATOM 762 N N . GLN A 1 103 ? 7.253 13.472 -36.446 1.00 93.00 103 GLN A N 1
ATOM 763 C CA . GLN A 1 103 ? 7.554 13.678 -35.029 1.00 93.00 103 GLN A CA 1
ATOM 764 C C . GLN A 1 103 ? 6.303 13.498 -34.160 1.00 93.00 103 GLN A C 1
ATOM 766 O O . GLN A 1 103 ? 6.374 12.824 -33.139 1.00 93.00 103 GLN A O 1
ATOM 771 N N . GLU A 1 104 ? 5.157 14.040 -34.572 1.00 92.19 104 GLU A N 1
ATOM 772 C CA . GLU A 1 104 ? 3.881 13.874 -33.871 1.00 92.19 104 GLU A CA 1
ATOM 773 C C . GLU A 1 104 ? 3.439 12.405 -33.849 1.00 92.19 104 GLU A C 1
ATOM 775 O O . GLU A 1 104 ? 3.075 11.877 -32.795 1.00 92.19 104 GLU A O 1
ATOM 780 N N . LEU A 1 105 ? 3.532 11.709 -34.987 1.00 93.44 105 LEU A N 1
ATOM 781 C CA . LEU A 1 105 ? 3.206 10.289 -35.067 1.00 93.44 105 LEU A CA 1
ATOM 782 C C . LEU A 1 105 ? 4.144 9.445 -34.196 1.00 93.44 105 LEU A C 1
ATOM 784 O O . LEU A 1 105 ? 3.673 8.540 -33.509 1.00 93.44 105 LEU A O 1
ATOM 788 N N . ALA A 1 106 ? 5.442 9.754 -34.191 1.00 91.75 106 ALA A N 1
ATOM 789 C CA . ALA A 1 106 ? 6.428 9.093 -33.343 1.00 91.75 106 ALA A CA 1
ATOM 790 C C . ALA A 1 106 ? 6.161 9.358 -31.855 1.00 91.75 106 ALA A C 1
ATOM 792 O O . ALA A 1 106 ? 6.174 8.418 -31.065 1.00 91.75 106 ALA A O 1
ATOM 793 N N . SER A 1 107 ? 5.846 10.598 -31.471 1.00 93.00 107 SER A N 1
ATOM 794 C CA . SER A 1 107 ? 5.440 10.945 -30.106 1.00 93.00 107 SER A CA 1
ATOM 795 C C . SER A 1 107 ? 4.185 10.183 -29.689 1.00 93.00 107 SER A C 1
ATOM 797 O O . SER A 1 107 ? 4.170 9.587 -28.616 1.00 93.00 107 SER A O 1
ATOM 799 N N . ARG A 1 108 ? 3.166 10.107 -30.554 1.00 92.12 108 ARG A N 1
ATOM 800 C CA . ARG A 1 108 ? 1.946 9.338 -30.280 1.00 92.12 108 ARG A CA 1
ATOM 801 C C . ARG A 1 108 ? 2.232 7.844 -30.156 1.00 92.12 108 ARG A C 1
ATOM 803 O O . ARG A 1 108 ? 1.735 7.217 -29.228 1.00 92.12 108 ARG A O 1
ATOM 810 N N . ALA A 1 109 ? 3.047 7.280 -31.046 1.00 89.56 109 ALA A N 1
ATOM 811 C CA . ALA A 1 109 ? 3.455 5.880 -30.981 1.00 89.56 109 ALA A CA 1
ATOM 812 C C . ALA A 1 109 ? 4.240 5.579 -29.695 1.00 89.56 109 ALA A C 1
ATOM 814 O O . ALA A 1 109 ? 3.962 4.579 -29.039 1.00 89.56 109 ALA A O 1
ATOM 815 N N . ALA A 1 110 ? 5.154 6.464 -29.290 1.00 86.81 110 ALA A N 1
ATOM 816 C CA . ALA A 1 110 ? 5.883 6.350 -28.031 1.00 86.81 110 ALA A CA 1
ATOM 817 C C . ALA A 1 110 ? 4.937 6.420 -26.822 1.00 86.81 110 ALA A C 1
ATOM 819 O O . ALA A 1 110 ? 5.017 5.567 -25.942 1.00 86.81 110 ALA A O 1
ATOM 820 N N . SER A 1 111 ? 3.990 7.365 -26.797 1.00 84.12 111 SER A N 1
ATOM 821 C CA . SER A 1 111 ? 2.975 7.453 -25.739 1.00 84.12 111 SER A CA 1
ATOM 822 C C . SER A 1 111 ? 2.082 6.211 -25.682 1.00 84.12 111 SER A C 1
ATOM 824 O O . SER A 1 111 ? 1.811 5.710 -24.593 1.00 84.12 111 SER A O 1
ATOM 826 N N . CYS A 1 112 ? 1.657 5.675 -26.831 1.00 78.44 112 CYS A N 1
ATOM 827 C CA . CYS A 1 112 ? 0.896 4.426 -26.897 1.00 78.44 112 CYS A CA 1
ATOM 828 C C . CYS A 1 112 ? 1.718 3.243 -26.374 1.00 78.44 112 CYS A C 1
ATOM 830 O O . CYS A 1 112 ? 1.225 2.504 -25.528 1.00 78.44 112 CYS A O 1
ATOM 832 N N . ALA A 1 113 ? 2.976 3.102 -26.798 1.00 80.31 113 ALA A N 1
ATOM 833 C CA . ALA A 1 113 ? 3.861 2.037 -26.335 1.00 80.31 113 ALA A CA 1
ATOM 834 C C . ALA A 1 113 ? 4.132 2.126 -24.823 1.00 80.31 113 ALA A C 1
ATOM 836 O O . ALA A 1 113 ? 4.109 1.109 -24.137 1.00 80.31 113 ALA A O 1
ATOM 837 N N . MET A 1 114 ? 4.319 3.331 -24.273 1.00 76.88 114 MET A N 1
ATOM 838 C CA . MET A 1 114 ? 4.448 3.539 -22.826 1.00 76.88 114 MET A CA 1
ATOM 839 C C . MET A 1 114 ? 3.155 3.181 -22.084 1.00 76.88 114 MET A C 1
ATOM 841 O O . MET A 1 114 ? 3.203 2.501 -21.060 1.00 76.88 114 MET A O 1
ATOM 845 N N . ALA A 1 115 ? 1.993 3.571 -22.616 1.00 71.88 115 ALA A N 1
ATOM 846 C CA . ALA A 1 115 ? 0.699 3.216 -22.040 1.00 71.88 115 ALA A CA 1
ATOM 847 C C . ALA A 1 115 ? 0.434 1.698 -22.086 1.00 71.88 115 ALA A C 1
ATOM 849 O O . ALA A 1 115 ? -0.138 1.140 -21.147 1.00 71.88 115 ALA A O 1
ATOM 850 N N . GLU A 1 116 ? 0.863 1.012 -23.145 1.00 70.31 116 GLU A N 1
ATOM 851 C CA . GLU A 1 116 ? 0.766 -0.445 -23.288 1.00 70.31 116 GLU A CA 1
ATOM 852 C C . GLU A 1 116 ? 1.753 -1.193 -22.390 1.00 70.31 116 GLU A C 1
ATOM 854 O O . GLU A 1 116 ? 1.362 -2.149 -21.718 1.00 70.31 116 GLU A O 1
ATOM 859 N N . ALA A 1 117 ? 3.000 -0.730 -22.296 1.00 68.69 117 ALA A N 1
ATOM 860 C CA . ALA A 1 117 ? 3.990 -1.286 -21.379 1.00 68.69 117 ALA A CA 1
ATOM 861 C C . ALA A 1 117 ? 3.519 -1.142 -19.928 1.00 68.69 117 ALA A C 1
ATOM 863 O O . ALA A 1 117 ? 3.495 -2.132 -19.193 1.00 68.69 117 ALA A O 1
ATOM 864 N N . ALA A 1 118 ? 3.012 0.039 -19.553 1.00 63.06 118 ALA A N 1
ATOM 865 C CA . ALA A 1 118 ? 2.360 0.249 -18.267 1.00 63.06 118 ALA A CA 1
ATOM 866 C C . ALA A 1 118 ? 1.194 -0.732 -18.081 1.00 63.06 118 ALA A C 1
ATOM 868 O O . ALA A 1 118 ? 0.982 -1.210 -16.970 1.00 63.06 118 ALA A O 1
ATOM 869 N N . ARG A 1 119 ? 0.455 -1.078 -19.151 1.00 68.81 119 ARG A N 1
ATOM 870 C CA . ARG A 1 119 ? -0.649 -2.053 -19.124 1.00 68.81 119 ARG A CA 1
ATOM 871 C C . ARG A 1 119 ? -0.264 -3.502 -18.876 1.00 68.81 119 ARG A C 1
ATOM 873 O O . ARG A 1 119 ? -1.114 -4.265 -18.424 1.00 68.81 119 ARG A O 1
ATOM 880 N N . SER A 1 120 ? 0.995 -3.850 -19.090 1.00 79.81 120 SER A N 1
ATOM 881 C CA . SER A 1 120 ? 1.470 -5.233 -19.082 1.00 79.81 120 SER A CA 1
ATOM 882 C C . SER A 1 120 ? 2.041 -5.728 -17.747 1.00 79.81 120 SER A C 1
ATOM 884 O O . SER A 1 120 ? 2.569 -6.840 -17.708 1.00 79.81 120 SER A O 1
ATOM 886 N N . ILE A 1 121 ? 1.934 -4.955 -16.654 1.00 86.31 121 ILE A N 1
ATOM 887 C CA . ILE A 1 121 ? 2.420 -5.398 -15.335 1.00 86.31 121 ILE A CA 1
ATOM 888 C C . ILE A 1 121 ? 1.684 -6.680 -14.931 1.00 86.31 121 ILE A C 1
ATOM 890 O O . ILE A 1 121 ? 0.464 -6.689 -14.753 1.00 86.31 121 ILE A O 1
ATOM 894 N N . LYS A 1 122 ? 2.439 -7.772 -14.805 1.00 89.00 122 LYS A N 1
ATOM 895 C CA . LYS A 1 122 ? 1.917 -9.078 -14.400 1.00 89.00 122 LYS A CA 1
ATOM 896 C C . LYS A 1 122 ? 1.910 -9.191 -12.873 1.00 89.00 122 LYS A C 1
ATOM 898 O O . LYS A 1 122 ? 2.814 -8.649 -12.237 1.00 89.00 122 LYS A O 1
ATOM 903 N N . PRO A 1 123 ? 0.955 -9.935 -12.288 1.00 92.19 123 PRO A N 1
ATOM 904 C CA . PRO A 1 123 ? 0.992 -10.260 -10.870 1.00 92.19 123 PRO A CA 1
ATOM 905 C C . PRO A 1 123 ? 2.293 -11.014 -10.537 1.00 92.19 123 PRO A C 1
ATOM 907 O O . PRO A 1 123 ? 2.536 -12.073 -11.132 1.00 92.19 123 PRO A O 1
ATOM 910 N N . PRO A 1 124 ? 3.128 -10.497 -9.622 1.00 94.44 124 PRO A N 1
ATOM 911 C CA . PRO A 1 124 ? 4.354 -11.157 -9.215 1.00 94.44 124 PRO A CA 1
ATOM 912 C C . PRO A 1 124 ? 4.022 -12.438 -8.452 1.00 94.44 124 PRO A C 1
ATOM 914 O O . PRO A 1 124 ? 3.115 -12.475 -7.618 1.00 94.44 124 PRO A O 1
ATOM 917 N N . LYS A 1 125 ? 4.773 -13.503 -8.728 1.00 93.56 125 LYS A N 1
ATOM 918 C CA . LYS A 1 125 ? 4.588 -14.817 -8.087 1.00 93.56 125 LYS A CA 1
ATOM 919 C C . LYS A 1 125 ? 5.595 -15.086 -6.977 1.00 93.56 125 LYS A C 1
ATOM 921 O O . LYS A 1 125 ? 5.463 -16.064 -6.245 1.00 93.56 125 LYS A O 1
ATOM 926 N N . SER A 1 126 ? 6.608 -14.237 -6.860 1.00 95.81 126 SER A N 1
ATOM 927 C CA . SER A 1 126 ? 7.701 -14.392 -5.911 1.00 95.81 126 SER A CA 1
ATOM 928 C C . SER A 1 126 ? 8.161 -13.046 -5.361 1.00 95.81 126 SER A C 1
ATOM 930 O O . SER A 1 126 ? 7.956 -12.001 -5.980 1.00 95.81 126 SER A O 1
ATOM 932 N N . ALA A 1 127 ? 8.826 -13.099 -4.204 1.00 95.81 127 ALA A N 1
ATOM 933 C CA . ALA A 1 127 ? 9.570 -11.987 -3.615 1.00 95.81 127 ALA A CA 1
ATOM 934 C C . ALA A 1 127 ? 10.431 -11.251 -4.647 1.00 95.81 127 ALA A C 1
ATOM 936 O O . ALA A 1 127 ? 10.358 -10.034 -4.771 1.00 95.81 127 ALA A O 1
ATOM 937 N N . TYR A 1 128 ? 11.218 -12.017 -5.406 1.00 96.25 128 TYR A N 1
ATOM 938 C CA . TYR A 1 128 ? 12.175 -11.487 -6.367 1.00 96.25 128 TYR A CA 1
ATOM 939 C C . TYR A 1 128 ? 11.493 -10.682 -7.479 1.00 96.25 128 TYR A C 1
ATOM 941 O O . TYR A 1 128 ? 11.902 -9.561 -7.762 1.00 96.25 128 TYR A O 1
ATOM 949 N N . GLU A 1 129 ? 10.422 -11.219 -8.072 1.00 95.69 129 GLU A N 1
ATOM 950 C CA . GLU A 1 129 ? 9.653 -10.514 -9.107 1.00 95.69 129 GLU A CA 1
ATOM 951 C C . GLU A 1 129 ? 9.011 -9.231 -8.571 1.00 95.69 129 GLU A C 1
ATOM 953 O O . GLU A 1 129 ? 9.023 -8.200 -9.252 1.00 95.69 129 GLU A O 1
ATOM 958 N N . PHE A 1 130 ? 8.467 -9.289 -7.349 1.00 96.81 130 PHE A N 1
ATOM 959 C CA . PHE A 1 130 ? 7.881 -8.123 -6.700 1.00 96.81 130 PHE A CA 1
ATOM 960 C C . PHE A 1 130 ? 8.946 -7.055 -6.450 1.00 96.81 130 PHE A C 1
ATOM 962 O O . PHE A 1 130 ? 8.764 -5.922 -6.874 1.00 96.81 130 PHE A O 1
ATOM 969 N N . GLU A 1 131 ? 10.068 -7.402 -5.814 1.00 95.44 131 GLU A N 1
ATOM 970 C CA . GLU A 1 131 ? 11.151 -6.461 -5.510 1.00 95.44 131 GLU A CA 1
ATOM 971 C C . GLU A 1 131 ? 11.752 -5.834 -6.766 1.00 95.44 131 GLU A C 1
ATOM 973 O O . GLU A 1 131 ? 11.975 -4.622 -6.795 1.00 95.44 131 GLU A O 1
ATOM 978 N N . LEU A 1 132 ? 11.999 -6.640 -7.802 1.00 94.62 132 LEU A N 1
ATOM 979 C CA . LEU A 1 132 ? 12.560 -6.167 -9.063 1.00 94.62 132 LEU A CA 1
ATOM 980 C C . LEU A 1 132 ? 11.648 -5.117 -9.706 1.00 94.62 132 LEU A C 1
ATOM 982 O O . LEU A 1 132 ? 12.113 -4.043 -10.083 1.00 94.62 132 LEU A O 1
ATOM 986 N N . SER A 1 133 ? 10.347 -5.405 -9.767 1.00 94.88 133 SER A N 1
ATOM 987 C CA . SER A 1 133 ? 9.349 -4.478 -10.305 1.00 94.88 133 SER A CA 1
ATOM 988 C C . SER A 1 133 ? 9.195 -3.246 -9.408 1.00 94.88 133 SER A C 1
ATOM 990 O O . SER A 1 133 ? 9.241 -2.120 -9.888 1.00 94.88 133 SER A O 1
ATOM 992 N N . TRP A 1 134 ? 9.090 -3.444 -8.091 1.00 95.88 134 TRP A N 1
ATOM 993 C CA . TRP A 1 134 ? 8.923 -2.377 -7.100 1.00 95.88 134 TRP A CA 1
ATOM 994 C C . TRP A 1 134 ? 10.055 -1.352 -7.155 1.00 95.88 134 TRP A C 1
ATOM 996 O O . TRP A 1 134 ? 9.803 -0.147 -7.129 1.00 95.88 134 TRP A O 1
ATOM 1006 N N . ARG A 1 135 ? 11.302 -1.831 -7.262 1.00 94.56 135 ARG A N 1
ATOM 1007 C CA . ARG A 1 135 ? 12.494 -0.988 -7.423 1.00 94.56 135 ARG A CA 1
ATOM 1008 C C . ARG A 1 135 ? 12.557 -0.340 -8.798 1.00 94.56 135 ARG A C 1
ATOM 1010 O O . ARG A 1 135 ? 12.926 0.822 -8.880 1.00 94.56 135 ARG A O 1
ATOM 1017 N N . GLY A 1 136 ? 12.178 -1.058 -9.856 1.00 93.06 136 GLY A N 1
ATOM 1018 C CA . GLY A 1 136 ? 12.087 -0.495 -11.205 1.00 93.06 136 GLY A CA 1
ATOM 1019 C C . GLY A 1 136 ? 11.074 0.650 -11.323 1.00 93.06 136 GLY A C 1
ATOM 1020 O O . GLY A 1 136 ? 11.184 1.464 -12.233 1.00 93.06 136 GLY A O 1
ATOM 1021 N N . PHE A 1 137 ? 10.118 0.730 -10.393 1.00 93.88 137 PHE A N 1
ATOM 1022 C CA . PHE A 1 137 ? 9.091 1.770 -10.327 1.00 93.88 137 PHE A CA 1
ATOM 1023 C C . PHE A 1 137 ? 9.314 2.783 -9.191 1.00 93.88 137 PHE A C 1
ATOM 1025 O O . PHE A 1 137 ? 8.388 3.510 -8.855 1.00 93.88 137 PHE A O 1
ATOM 1032 N N . SER A 1 138 ? 10.500 2.851 -8.572 1.00 89.81 138 SER A N 1
ATOM 1033 C CA . SER A 1 138 ? 10.729 3.695 -7.382 1.00 89.81 138 SER A CA 1
ATOM 1034 C C . SER A 1 138 ? 10.410 5.177 -7.579 1.00 89.81 138 SER A C 1
ATOM 1036 O O . SER A 1 138 ? 10.005 5.842 -6.629 1.00 89.81 138 SER A O 1
ATOM 1038 N N . ASP A 1 139 ? 10.572 5.675 -8.804 1.00 89.31 139 ASP A N 1
ATOM 1039 C CA . ASP A 1 139 ? 10.367 7.085 -9.145 1.00 89.31 139 ASP A CA 1
ATOM 1040 C C . ASP A 1 139 ? 8.936 7.370 -9.640 1.00 89.31 139 ASP A C 1
ATOM 1042 O O . ASP A 1 139 ? 8.584 8.518 -9.908 1.00 89.31 139 ASP A O 1
ATOM 1046 N N . ASP A 1 140 ? 8.096 6.335 -9.752 1.00 92.12 140 ASP A N 1
ATOM 1047 C CA . ASP A 1 140 ? 6.725 6.426 -10.247 1.00 92.12 140 ASP A CA 1
ATOM 1048 C C . ASP A 1 140 ? 5.753 5.693 -9.310 1.00 92.12 140 ASP A C 1
ATOM 1050 O O . ASP A 1 140 ? 5.507 4.483 -9.394 1.00 92.12 140 ASP A O 1
ATOM 1054 N N . CYS A 1 141 ? 5.138 6.474 -8.420 1.00 90.88 141 CYS A N 1
ATOM 1055 C CA . CYS A 1 141 ? 4.165 5.958 -7.464 1.00 90.88 141 CYS A CA 1
ATOM 1056 C C . CYS A 1 141 ? 2.910 5.381 -8.146 1.00 90.88 141 CYS A C 1
ATOM 1058 O O . CYS A 1 141 ? 2.291 4.465 -7.603 1.00 90.88 141 CYS A O 1
ATOM 1060 N N . ALA A 1 142 ? 2.537 5.854 -9.340 1.00 91.62 142 ALA A N 1
ATOM 1061 C CA . ALA A 1 142 ? 1.385 5.323 -10.064 1.00 91.62 142 ALA A CA 1
ATOM 1062 C C . ALA A 1 142 ? 1.669 3.910 -10.596 1.00 91.62 142 ALA A C 1
ATOM 1064 O O . ALA A 1 142 ? 0.797 3.037 -10.531 1.00 91.62 142 ALA A O 1
ATOM 1065 N N . LEU A 1 143 ? 2.895 3.643 -11.056 1.00 93.44 143 LEU A N 1
ATOM 1066 C CA . LEU A 1 143 ? 3.322 2.294 -11.441 1.00 93.44 143 LEU A CA 1
ATOM 1067 C C . LEU A 1 143 ? 3.440 1.356 -10.234 1.00 93.44 143 LEU A C 1
ATOM 1069 O O . LEU A 1 143 ? 3.010 0.204 -10.325 1.00 93.44 143 LEU A O 1
ATOM 1073 N N . GLN A 1 144 ? 3.926 1.836 -9.087 1.00 95.69 144 GLN A N 1
ATOM 1074 C CA . GLN A 1 144 ? 3.905 1.060 -7.839 1.00 95.69 144 GLN A CA 1
ATOM 1075 C C . GLN A 1 144 ? 2.476 0.743 -7.380 1.00 95.69 144 GLN A C 1
ATOM 1077 O O . GLN A 1 144 ? 2.177 -0.405 -7.047 1.00 95.69 144 GLN A O 1
ATOM 1082 N N . ALA A 1 145 ? 1.566 1.719 -7.438 1.00 95.19 145 ALA A N 1
ATOM 1083 C CA . ALA A 1 145 ? 0.161 1.524 -7.088 1.00 95.19 145 ALA A CA 1
ATOM 1084 C C . ALA A 1 145 ? -0.491 0.511 -8.028 1.00 95.19 145 ALA A C 1
ATOM 1086 O O . ALA A 1 145 ? -1.258 -0.348 -7.598 1.00 95.19 145 ALA A O 1
ATOM 1087 N N . ARG A 1 146 ? -0.141 0.554 -9.314 1.00 94.19 146 ARG A N 1
ATOM 1088 C CA . ARG A 1 146 ? -0.590 -0.434 -10.286 1.00 94.19 146 ARG A CA 1
ATOM 1089 C C . ARG A 1 146 ? -0.047 -1.831 -9.994 1.00 94.19 146 ARG A C 1
ATOM 1091 O O . ARG A 1 146 ? -0.813 -2.788 -10.082 1.00 94.19 146 ARG A O 1
ATOM 1098 N N . LEU A 1 147 ? 1.236 -1.954 -9.653 1.00 96.12 147 LEU A N 1
ATOM 1099 C CA . LEU A 1 147 ? 1.843 -3.222 -9.249 1.00 96.12 147 LEU A CA 1
ATOM 1100 C C . LEU A 1 147 ? 1.126 -3.807 -8.028 1.00 96.12 147 LEU A C 1
ATOM 1102 O O . LEU A 1 147 ? 0.827 -5.001 -8.028 1.00 96.12 147 LEU A O 1
ATOM 1106 N N . LEU A 1 148 ? 0.789 -2.976 -7.034 1.00 96.75 148 LEU A N 1
ATOM 1107 C CA . LEU A 1 148 ? -0.082 -3.397 -5.939 1.00 96.75 148 LEU A CA 1
ATOM 1108 C C . LEU A 1 148 ? -1.426 -3.845 -6.497 1.00 96.75 148 LEU A C 1
ATOM 1110 O O . LEU A 1 148 ? -1.731 -5.013 -6.362 1.00 96.75 148 LEU A O 1
ATOM 1114 N N . LYS A 1 149 ? -2.172 -3.009 -7.225 1.00 94.69 149 LYS A N 1
ATOM 1115 C CA . LYS A 1 149 ? -3.515 -3.338 -7.748 1.00 94.69 149 LYS A CA 1
ATOM 1116 C C . LYS A 1 149 ? -3.590 -4.643 -8.569 1.00 94.69 149 LYS A C 1
ATOM 1118 O O . LYS A 1 149 ? -4.645 -5.267 -8.582 1.00 94.69 149 LYS A O 1
ATOM 1123 N N . VAL A 1 150 ? -2.512 -5.093 -9.226 1.00 94.88 150 VAL A N 1
ATOM 1124 C CA . VAL A 1 150 ? -2.474 -6.411 -9.907 1.00 94.88 150 VAL A CA 1
ATOM 1125 C C . VAL A 1 150 ? -2.035 -7.576 -9.004 1.00 94.88 150 VAL A C 1
ATOM 1127 O O . VAL A 1 150 ? -2.206 -8.737 -9.370 1.00 94.88 150 VAL A O 1
ATOM 1130 N N . THR A 1 151 ? -1.475 -7.300 -7.830 1.00 95.81 151 THR A N 1
ATOM 1131 C CA . THR A 1 151 ? -1.054 -8.279 -6.820 1.00 95.81 151 THR A CA 1
ATOM 1132 C C . THR A 1 151 ? -2.150 -8.456 -5.773 1.00 95.81 151 THR A C 1
ATOM 1134 O O . THR A 1 151 ? -2.457 -7.527 -5.048 1.00 95.81 151 THR A O 1
ATOM 1137 N N . SER A 1 152 ? -2.720 -9.651 -5.605 1.00 95.62 152 SER A N 1
ATOM 1138 C CA . SER A 1 152 ? -3.745 -9.844 -4.562 1.00 95.62 152 SER A CA 1
ATOM 1139 C C . SER A 1 152 ? -3.206 -9.498 -3.155 1.00 95.62 152 SER A C 1
ATOM 1141 O O . SER A 1 152 ? -2.143 -10.015 -2.787 1.00 95.62 152 SER A O 1
ATOM 1143 N N . PRO A 1 153 ? -3.936 -8.720 -2.324 1.00 97.44 153 PRO A N 1
ATOM 1144 C CA . PRO A 1 153 ? -3.523 -8.418 -0.950 1.00 97.44 153 PRO A CA 1
ATOM 1145 C C . PRO A 1 153 ? -3.234 -9.678 -0.129 1.00 97.44 153 PRO A C 1
ATOM 1147 O O . PRO A 1 153 ? -2.248 -9.742 0.604 1.00 97.44 153 PRO A O 1
ATOM 1150 N N . SER A 1 154 ? -4.049 -10.721 -0.304 1.00 97.12 154 SER A N 1
ATOM 1151 C CA . SER A 1 154 ? -3.892 -12.018 0.366 1.00 97.12 154 SER A CA 1
ATOM 1152 C C . SER A 1 154 ? -2.612 -12.781 -0.011 1.00 97.12 154 SER A C 1
ATOM 1154 O O . SER A 1 154 ? -2.156 -13.628 0.760 1.00 97.12 154 SER A O 1
ATOM 1156 N N . ALA A 1 155 ? -2.000 -12.472 -1.160 1.00 96.25 155 ALA A N 1
ATOM 1157 C CA . ALA A 1 155 ? -0.749 -13.079 -1.608 1.00 96.25 155 ALA A CA 1
ATOM 1158 C C . ALA A 1 155 ? 0.490 -12.388 -1.009 1.00 96.25 155 ALA A C 1
ATOM 1160 O O . ALA A 1 155 ? 1.541 -13.024 -0.882 1.00 96.25 155 ALA A O 1
ATOM 1161 N N . LEU A 1 156 ? 0.376 -11.119 -0.586 1.00 96.12 156 LEU A N 1
ATOM 1162 C CA . LEU A 1 156 ? 1.496 -10.344 -0.036 1.00 96.12 156 LEU A CA 1
ATOM 1163 C C . LEU A 1 156 ? 2.211 -11.019 1.143 1.00 96.12 156 LEU A C 1
ATOM 1165 O O . LEU A 1 156 ? 3.441 -11.033 1.123 1.00 96.12 156 LEU A O 1
ATOM 1169 N N . PRO A 1 157 ? 1.526 -11.624 2.136 1.00 97.19 157 PRO A N 1
ATOM 1170 C CA . PRO A 1 157 ? 2.202 -12.306 3.241 1.00 97.19 157 PRO A CA 1
ATOM 1171 C C . PRO A 1 157 ? 3.174 -13.395 2.787 1.00 97.19 157 PRO A C 1
ATOM 1173 O O . PRO A 1 157 ? 4.209 -13.592 3.421 1.00 97.19 157 PRO A O 1
ATOM 1176 N N . GLN A 1 158 ? 2.853 -14.093 1.692 1.00 96.69 158 GLN A N 1
ATOM 1177 C CA . GLN A 1 158 ? 3.703 -15.146 1.137 1.00 96.69 158 GLN A CA 1
ATOM 1178 C C . GLN A 1 158 ? 4.793 -14.574 0.234 1.00 96.69 158 GLN A C 1
ATOM 1180 O O . GLN A 1 158 ? 5.958 -14.938 0.387 1.00 96.69 158 GLN A O 1
ATOM 1185 N N . ILE A 1 159 ? 4.436 -13.644 -0.658 1.00 96.62 159 ILE A N 1
ATOM 1186 C CA . ILE A 1 159 ? 5.380 -12.994 -1.579 1.00 96.62 159 ILE A CA 1
ATOM 1187 C C . ILE A 1 159 ? 6.465 -12.249 -0.796 1.00 96.62 159 ILE A C 1
ATOM 1189 O O . ILE A 1 159 ? 7.642 -12.371 -1.109 1.00 96.62 159 ILE A O 1
ATOM 1193 N N . LEU A 1 160 ? 6.093 -11.523 0.259 1.00 95.94 160 LEU A N 1
ATOM 1194 C CA . LEU A 1 160 ? 6.989 -10.634 0.998 1.00 95.94 160 LEU A CA 1
ATOM 1195 C C . LEU A 1 160 ? 7.627 -11.271 2.242 1.00 95.94 160 LEU A C 1
ATOM 1197 O O . LEU A 1 160 ? 8.378 -10.601 2.949 1.00 95.94 160 LEU A O 1
ATOM 1201 N N . LYS A 1 161 ? 7.385 -12.564 2.497 1.00 92.8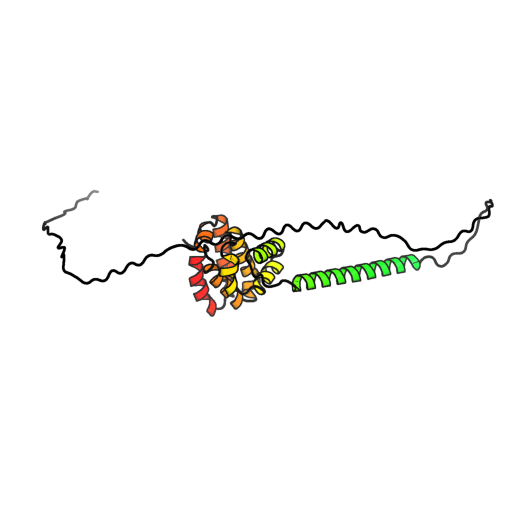8 161 LYS A N 1
ATOM 1202 C CA . LYS A 1 161 ? 7.773 -13.280 3.728 1.00 92.88 161 LYS A CA 1
ATOM 1203 C C . LYS A 1 161 ? 9.214 -13.036 4.192 1.00 92.88 161 LYS A C 1
ATOM 1205 O O . LYS A 1 161 ? 9.452 -12.882 5.387 1.00 92.88 161 LYS A O 1
ATOM 1210 N N . ASN A 1 162 ? 10.162 -13.021 3.256 1.00 92.31 162 ASN A N 1
ATOM 1211 C CA . ASN A 1 162 ? 11.587 -12.802 3.537 1.00 92.31 162 ASN A CA 1
ATOM 1212 C C . ASN A 1 162 ? 12.157 -11.544 2.859 1.00 92.31 162 ASN A C 1
ATOM 1214 O O . ASN A 1 162 ? 13.315 -11.210 3.093 1.00 92.31 162 ASN A O 1
ATOM 1218 N N . ALA A 1 163 ? 11.348 -10.876 2.037 1.00 92.25 163 ALA A N 1
ATOM 1219 C CA . ALA A 1 163 ? 11.727 -9.749 1.187 1.00 92.25 163 ALA A CA 1
ATOM 1220 C C . ALA A 1 163 ? 11.395 -8.389 1.806 1.00 92.25 163 ALA A C 1
ATOM 1222 O O . ALA A 1 163 ? 12.010 -7.373 1.483 1.00 92.25 163 ALA A O 1
ATOM 1223 N N . LEU A 1 164 ? 10.418 -8.354 2.718 1.00 95.44 164 LEU A N 1
ATOM 1224 C CA . LEU A 1 164 ? 9.983 -7.098 3.302 1.00 95.44 164 LEU A CA 1
ATOM 1225 C C . LEU A 1 164 ? 11.072 -6.508 4.203 1.00 95.44 164 LEU A C 1
ATOM 1227 O O . LEU A 1 164 ? 11.511 -7.120 5.179 1.00 95.44 164 LEU A O 1
ATOM 1231 N N . SER A 1 165 ? 11.465 -5.279 3.886 1.00 95.12 165 SER A N 1
ATOM 1232 C CA . SER A 1 165 ? 12.353 -4.449 4.699 1.00 95.12 165 SER A CA 1
ATOM 1233 C C . SER A 1 165 ? 11.597 -3.238 5.244 1.00 95.12 165 SER A C 1
ATOM 1235 O O . SER A 1 165 ? 10.541 -2.877 4.730 1.00 95.12 165 SER A O 1
ATOM 1237 N N . ALA A 1 166 ? 12.123 -2.598 6.291 1.00 95.62 166 ALA A N 1
ATOM 1238 C CA . ALA A 1 166 ? 11.457 -1.458 6.922 1.00 95.62 166 ALA A CA 1
ATOM 1239 C C . ALA A 1 166 ? 11.271 -0.255 5.966 1.00 95.62 166 ALA A C 1
ATOM 1241 O O . ALA A 1 166 ? 10.165 0.284 5.931 1.00 95.62 166 ALA A O 1
ATOM 1242 N N . PRO A 1 167 ? 12.263 0.137 5.132 1.00 94.56 167 PRO A N 1
ATOM 1243 C CA . PRO A 1 167 ? 12.059 1.177 4.120 1.00 94.56 167 PRO A CA 1
ATOM 1244 C C . PRO A 1 167 ? 10.997 0.783 3.090 1.00 94.56 167 PRO A C 1
ATOM 1246 O O . PRO A 1 167 ? 10.083 1.552 2.828 1.00 94.56 167 PRO A O 1
ATOM 1249 N N . MET A 1 168 ? 11.048 -0.457 2.594 1.00 95.19 168 MET A N 1
ATOM 1250 C CA . MET A 1 168 ? 10.077 -0.950 1.618 1.00 95.19 168 MET A CA 1
ATOM 1251 C C . MET A 1 168 ? 8.652 -0.989 2.181 1.00 95.19 168 MET A C 1
ATOM 1253 O O . MET A 1 168 ? 7.708 -0.643 1.482 1.00 95.19 168 MET A O 1
ATOM 1257 N N . LEU A 1 169 ? 8.483 -1.372 3.451 1.00 97.00 169 LEU A N 1
ATOM 1258 C CA . LEU A 1 169 ? 7.193 -1.309 4.138 1.00 97.00 169 LEU A CA 1
ATOM 1259 C C . LEU A 1 169 ? 6.656 0.127 4.166 1.00 97.00 169 LEU A C 1
ATOM 1261 O O . LEU A 1 169 ? 5.489 0.340 3.853 1.00 97.00 169 LEU A O 1
ATOM 1265 N N . MET A 1 170 ? 7.501 1.106 4.501 1.00 96.50 170 MET A N 1
ATOM 1266 C CA . MET A 1 170 ? 7.112 2.519 4.485 1.00 96.50 170 MET A CA 1
ATOM 1267 C C . MET A 1 170 ? 6.703 2.986 3.088 1.00 96.50 170 MET A C 1
ATOM 1269 O O . MET A 1 170 ? 5.686 3.666 2.955 1.00 96.50 170 MET A O 1
ATOM 1273 N N . ASP A 1 171 ? 7.446 2.592 2.056 1.00 96.06 171 ASP A N 1
ATOM 1274 C CA . ASP A 1 171 ? 7.134 2.941 0.668 1.00 96.06 171 ASP A CA 1
ATOM 1275 C C . ASP A 1 171 ? 5.805 2.322 0.221 1.00 96.06 171 ASP A C 1
ATOM 1277 O O . ASP A 1 171 ? 4.979 3.001 -0.385 1.00 96.06 171 ASP A O 1
ATOM 1281 N N . ILE A 1 172 ? 5.545 1.059 0.582 1.00 97.44 172 ILE A N 1
ATOM 1282 C CA . ILE A 1 172 ? 4.270 0.391 0.292 1.00 97.44 172 ILE A CA 1
ATOM 1283 C C . ILE A 1 172 ? 3.112 1.123 0.979 1.00 97.44 172 ILE A C 1
ATOM 1285 O O . ILE A 1 172 ? 2.095 1.368 0.340 1.00 97.44 172 ILE A O 1
ATOM 1289 N N . ILE A 1 173 ? 3.245 1.508 2.253 1.00 97.31 173 ILE A N 1
ATOM 1290 C CA . ILE A 1 173 ? 2.175 2.222 2.974 1.00 97.31 173 ILE A CA 1
ATOM 1291 C C . ILE A 1 173 ? 1.915 3.597 2.344 1.00 97.31 173 ILE A C 1
ATOM 1293 O O . ILE A 1 173 ? 0.759 3.964 2.137 1.00 97.31 173 ILE A O 1
ATOM 1297 N N . LYS A 1 174 ? 2.973 4.339 1.992 1.00 96.12 174 LYS A N 1
ATOM 1298 C CA . LYS A 1 174 ? 2.857 5.616 1.267 1.00 96.12 174 LYS A CA 1
ATOM 1299 C C . LYS A 1 174 ? 2.159 5.433 -0.078 1.00 96.12 174 LYS A C 1
ATOM 1301 O O . LYS A 1 174 ? 1.318 6.246 -0.437 1.00 96.12 174 LYS A O 1
ATOM 1306 N N . CYS A 1 175 ? 2.463 4.352 -0.788 1.00 97.00 175 CYS A N 1
ATOM 1307 C CA . CYS A 1 175 ? 1.806 4.009 -2.042 1.00 97.00 175 CYS A CA 1
ATOM 1308 C C . CYS A 1 175 ? 0.324 3.649 -1.842 1.00 97.00 175 CYS A C 1
ATOM 1310 O O . CYS A 1 175 ? -0.517 4.116 -2.597 1.00 97.00 175 CYS A O 1
ATOM 1312 N N . ILE A 1 176 ? -0.032 2.897 -0.794 1.00 97.50 176 ILE A N 1
ATOM 1313 C CA . ILE A 1 176 ? -1.439 2.609 -0.454 1.00 97.50 176 ILE A CA 1
ATOM 1314 C C . ILE A 1 176 ? -2.216 3.900 -0.186 1.00 97.50 176 ILE A C 1
ATOM 1316 O O . ILE A 1 176 ? -3.354 4.045 -0.629 1.00 97.50 176 ILE A O 1
ATOM 1320 N N . ALA A 1 177 ? -1.592 4.860 0.495 1.00 96.19 177 ALA A N 1
ATOM 1321 C CA . ALA A 1 177 ? -2.213 6.142 0.792 1.00 96.19 177 ALA A CA 1
ATOM 1322 C C . ALA A 1 177 ? -2.601 6.939 -0.468 1.00 96.19 177 ALA A C 1
ATOM 1324 O O . ALA A 1 177 ? -3.580 7.679 -0.422 1.00 96.19 177 ALA A O 1
ATOM 1325 N N . THR A 1 178 ? -1.904 6.772 -1.601 1.00 95.00 178 THR A N 1
ATOM 1326 C CA . THR A 1 178 ? -2.207 7.542 -2.823 1.00 95.00 178 THR A CA 1
ATOM 1327 C C . THR A 1 178 ? -3.510 7.130 -3.496 1.00 95.00 178 THR A C 1
ATOM 1329 O O . THR A 1 178 ? -4.156 7.972 -4.109 1.00 95.00 178 THR A O 1
ATOM 1332 N N . PHE A 1 179 ? -3.929 5.870 -3.352 1.00 94.62 179 PHE A N 1
ATOM 1333 C CA . PHE A 1 179 ? -5.194 5.372 -3.902 1.00 94.62 179 PHE A CA 1
ATOM 1334 C C . PHE A 1 179 ? -6.242 5.060 -2.827 1.00 94.62 179 PHE A C 1
ATOM 1336 O O . PHE A 1 179 ? -7.301 4.527 -3.151 1.00 94.62 179 PHE A O 1
ATOM 1343 N N . PHE A 1 180 ? -5.982 5.396 -1.559 1.00 95.12 180 PHE A N 1
ATOM 1344 C CA . PHE A 1 180 ? -6.863 5.053 -0.438 1.00 95.12 180 PHE A CA 1
ATOM 1345 C C . PHE A 1 180 ? -8.292 5.582 -0.616 1.00 95.12 180 PHE A C 1
ATOM 1347 O O . PHE A 1 180 ? -9.256 4.865 -0.363 1.00 95.12 180 PHE A O 1
ATOM 1354 N N . VAL A 1 181 ? -8.430 6.825 -1.08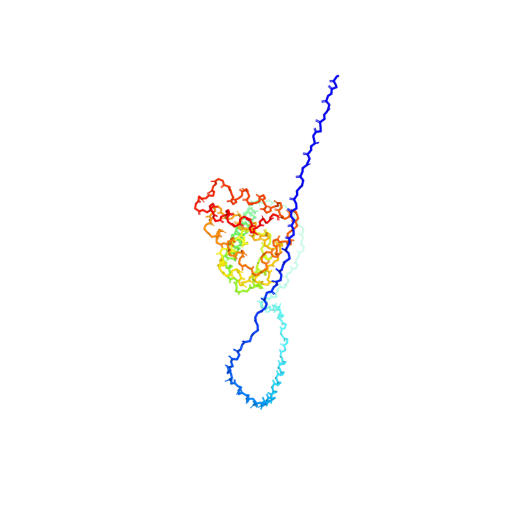4 1.00 91.75 181 VAL A N 1
ATOM 1355 C CA . VAL A 1 181 ? -9.742 7.450 -1.321 1.00 91.75 181 VAL A CA 1
ATOM 1356 C C . VAL A 1 181 ? -10.444 6.838 -2.538 1.00 91.75 181 VAL A C 1
ATOM 1358 O O . VAL A 1 181 ? -11.667 6.739 -2.555 1.00 91.75 181 VAL A O 1
ATOM 1361 N N . GLU A 1 182 ? -9.681 6.412 -3.547 1.00 92.44 182 GLU A N 1
ATOM 1362 C CA . GLU A 1 182 ? -10.220 5.827 -4.780 1.00 92.44 182 GLU A CA 1
ATOM 1363 C C . GLU A 1 182 ? -10.750 4.406 -4.566 1.00 92.44 182 GLU A C 1
ATOM 1365 O O . GLU A 1 182 ? -11.781 4.040 -5.124 1.00 92.44 182 GLU A O 1
ATOM 1370 N N . ASP A 1 183 ? -10.027 3.597 -3.787 1.00 94.12 183 ASP A N 1
ATOM 1371 C CA . ASP A 1 183 ? -10.307 2.175 -3.592 1.00 94.12 183 ASP A CA 1
ATOM 1372 C C . ASP A 1 183 ? -10.053 1.767 -2.136 1.00 94.12 183 ASP A C 1
ATOM 1374 O O . ASP A 1 183 ? -9.066 1.113 -1.782 1.00 94.12 183 ASP A O 1
ATOM 1378 N N . MET A 1 184 ? -10.953 2.230 -1.270 1.00 95.06 184 MET A N 1
ATOM 1379 C CA . MET A 1 184 ? -10.823 2.098 0.179 1.00 95.06 184 MET A CA 1
ATOM 1380 C C . MET A 1 184 ? -10.922 0.635 0.632 1.00 95.06 184 MET A C 1
ATOM 1382 O O . MET A 1 184 ? -10.154 0.212 1.492 1.00 95.06 184 MET A O 1
ATOM 1386 N N . ASP A 1 185 ? -11.812 -0.155 0.022 1.00 95.50 185 ASP A N 1
ATOM 1387 C CA . ASP A 1 185 ? -11.938 -1.599 0.260 1.00 95.50 185 ASP A CA 1
ATOM 1388 C C . ASP A 1 185 ? -10.587 -2.306 0.043 1.00 95.50 185 ASP A C 1
ATOM 1390 O O . ASP A 1 185 ? -10.074 -2.979 0.944 1.00 95.50 185 ASP A O 1
ATOM 1394 N N . LEU A 1 186 ? -9.967 -2.089 -1.121 1.00 96.81 186 LEU A N 1
ATOM 1395 C CA . LEU A 1 186 ? -8.688 -2.698 -1.471 1.00 96.81 186 LEU A CA 1
ATOM 1396 C C . LEU A 1 186 ? -7.542 -2.190 -0.586 1.00 96.81 186 LEU A C 1
ATOM 1398 O O . LEU A 1 186 ? -6.695 -2.970 -0.144 1.00 96.81 186 LEU A O 1
ATOM 1402 N N . ALA A 1 187 ? -7.499 -0.886 -0.310 1.00 97.25 187 ALA A N 1
ATOM 1403 C CA . ALA A 1 187 ? -6.465 -0.287 0.524 1.00 97.25 187 ALA A CA 1
ATOM 1404 C C . ALA A 1 187 ? -6.498 -0.832 1.962 1.00 97.25 187 ALA A C 1
ATOM 1406 O O . ALA A 1 187 ? -5.454 -1.188 2.518 1.00 97.25 187 ALA A O 1
ATOM 1407 N N . ILE A 1 188 ? -7.692 -0.982 2.543 1.00 97.31 188 ILE A N 1
ATOM 1408 C CA . ILE A 1 188 ? -7.883 -1.617 3.852 1.00 97.31 188 ILE A CA 1
ATOM 1409 C C . ILE A 1 188 ? -7.444 -3.083 3.808 1.00 97.31 188 ILE A C 1
ATOM 1411 O O . ILE A 1 188 ? -6.755 -3.543 4.722 1.00 97.31 188 ILE A O 1
ATOM 1415 N N . GLU A 1 189 ? -7.764 -3.815 2.737 1.00 98.06 189 GLU A N 1
ATOM 1416 C CA . GLU A 1 189 ? -7.326 -5.202 2.578 1.00 98.06 189 GLU A CA 1
ATOM 1417 C C . GLU A 1 189 ? -5.790 -5.321 2.548 1.00 98.06 189 GLU A C 1
ATOM 1419 O O . GLU A 1 189 ? -5.225 -6.228 3.174 1.00 98.06 189 GLU A O 1
ATOM 1424 N N . TYR A 1 190 ? -5.087 -4.388 1.896 1.00 98.38 190 TYR A N 1
ATOM 1425 C CA . TYR A 1 190 ? -3.624 -4.333 1.940 1.00 98.38 190 TYR A CA 1
ATOM 1426 C C . TYR A 1 190 ? -3.091 -4.079 3.342 1.00 98.38 190 TYR A C 1
ATOM 1428 O O . TYR A 1 190 ? -2.207 -4.814 3.785 1.00 98.38 190 TYR A O 1
ATOM 1436 N N . LEU A 1 191 ? -3.622 -3.082 4.053 1.00 98.19 191 LEU A N 1
ATOM 1437 C CA . LEU A 1 191 ? -3.187 -2.781 5.418 1.00 98.19 191 LEU A CA 1
ATOM 1438 C C . LEU A 1 191 ? -3.397 -3.995 6.335 1.00 98.19 191 LEU A C 1
ATOM 1440 O O . LEU A 1 191 ? -2.503 -4.387 7.081 1.00 98.19 191 LEU A O 1
ATOM 1444 N N . ILE A 1 192 ? -4.531 -4.688 6.223 1.00 98.19 192 ILE A N 1
ATOM 1445 C CA . ILE A 1 192 ? -4.773 -5.921 6.981 1.00 98.19 192 ILE A CA 1
ATOM 1446 C C . ILE A 1 192 ? -3.735 -6.993 6.633 1.00 98.19 192 ILE A C 1
ATOM 1448 O O . ILE A 1 192 ? -3.152 -7.599 7.536 1.00 98.19 192 ILE A O 1
ATOM 1452 N N . ASN A 1 193 ? -3.496 -7.265 5.350 1.00 98.38 193 ASN A N 1
ATOM 1453 C CA . ASN A 1 193 ? -2.604 -8.352 4.948 1.00 98.38 193 ASN A CA 1
ATOM 1454 C C . ASN A 1 193 ? -1.124 -8.045 5.198 1.00 98.38 193 ASN A C 1
ATOM 1456 O O . ASN A 1 193 ? -0.381 -8.958 5.548 1.00 98.38 193 ASN A O 1
ATOM 1460 N N . LEU A 1 194 ? -0.696 -6.784 5.142 1.00 98.06 194 LEU A N 1
ATOM 1461 C CA . LEU A 1 194 ? 0.657 -6.390 5.540 1.00 98.06 194 LEU A CA 1
ATOM 1462 C C . LEU A 1 194 ? 0.957 -6.776 6.993 1.00 98.06 194 LEU A C 1
ATOM 1464 O O . LEU A 1 194 ? 2.039 -7.294 7.266 1.00 98.06 194 LEU A O 1
ATOM 1468 N N . THR A 1 195 ? -0.015 -6.649 7.907 1.00 97.75 195 THR A N 1
ATOM 1469 C CA . THR A 1 195 ? 0.170 -7.087 9.307 1.00 97.75 195 THR A CA 1
ATOM 1470 C C . THR A 1 195 ? 0.379 -8.597 9.464 1.00 97.75 195 THR A C 1
ATOM 1472 O O . THR A 1 195 ? 0.857 -9.045 10.505 1.00 97.75 195 THR A O 1
ATOM 1475 N N . LYS A 1 196 ? 0.045 -9.396 8.441 1.00 97.88 196 LYS A N 1
ATOM 1476 C CA . LYS A 1 196 ? 0.219 -10.857 8.430 1.00 97.88 196 LYS A CA 1
ATOM 1477 C C . LYS A 1 196 ? 1.576 -11.291 7.868 1.00 97.88 196 LYS A C 1
ATOM 1479 O O . LYS A 1 196 ? 1.898 -12.476 7.942 1.00 97.88 196 LYS A O 1
ATOM 1484 N N . VAL A 1 197 ? 2.362 -10.378 7.288 1.00 97.31 197 VAL A N 1
ATOM 1485 C CA . VAL A 1 197 ? 3.694 -10.700 6.759 1.00 97.31 197 VAL A CA 1
ATOM 1486 C C . VAL A 1 197 ? 4.593 -11.138 7.924 1.00 97.31 197 VAL A C 1
ATOM 1488 O O . VAL A 1 197 ? 4.709 -10.413 8.920 1.00 97.31 197 VAL A O 1
ATOM 1491 N N . PRO A 1 198 ? 5.260 -12.303 7.838 1.00 94.56 198 PRO A N 1
ATOM 1492 C CA . PRO A 1 198 ? 6.244 -12.699 8.836 1.00 94.56 198 PRO A CA 1
ATOM 1493 C C . PRO A 1 198 ? 7.285 -11.596 9.040 1.00 94.56 198 PRO A C 1
ATOM 1495 O O . PRO A 1 198 ? 7.794 -11.033 8.079 1.00 94.56 198 PRO A O 1
ATOM 1498 N N . ARG A 1 199 ? 7.608 -11.293 10.302 1.00 94.31 199 ARG A N 1
ATOM 1499 C CA . ARG A 1 199 ? 8.483 -10.180 10.725 1.00 94.31 199 ARG A CA 1
ATOM 1500 C C . ARG A 1 199 ? 7.865 -8.778 10.662 1.00 94.31 199 ARG A C 1
ATOM 1502 O O . ARG A 1 199 ? 8.565 -7.851 11.048 1.00 94.31 199 ARG A O 1
ATOM 1509 N N . PHE A 1 200 ? 6.589 -8.592 10.306 1.00 97.38 200 PHE A N 1
ATOM 1510 C CA . PHE A 1 200 ? 5.942 -7.265 10.320 1.00 97.38 200 PHE A CA 1
ATOM 1511 C C . PHE A 1 200 ? 6.209 -6.484 11.620 1.00 97.38 200 PHE A C 1
ATOM 1513 O O . PHE A 1 200 ? 6.735 -5.376 11.575 1.00 97.38 200 PHE A O 1
ATOM 1520 N N . ASN A 1 201 ? 5.966 -7.099 12.784 1.00 95.88 201 ASN A N 1
ATOM 1521 C CA . ASN A 1 201 ? 6.218 -6.461 14.084 1.00 95.88 201 ASN A CA 1
ATOM 1522 C C . ASN A 1 201 ? 7.685 -6.038 14.261 1.00 95.88 201 ASN A C 1
ATOM 1524 O O . ASN A 1 201 ? 7.960 -4.948 14.754 1.00 95.88 201 ASN A O 1
ATOM 1528 N N . MET A 1 202 ? 8.629 -6.881 13.827 1.00 95.69 202 MET A N 1
ATOM 1529 C CA . MET A 1 202 ? 10.056 -6.555 13.859 1.00 95.69 202 MET A CA 1
ATOM 1530 C C . MET A 1 202 ? 10.351 -5.341 12.970 1.00 95.69 202 MET A C 1
ATOM 1532 O O . MET A 1 202 ? 11.077 -4.449 13.389 1.00 95.69 202 MET A O 1
ATOM 1536 N N . LEU A 1 203 ? 9.763 -5.269 11.773 1.00 96.75 203 LEU A N 1
ATOM 1537 C CA . LEU A 1 203 ? 9.962 -4.145 10.855 1.00 96.75 203 LEU A CA 1
ATOM 1538 C C . LEU A 1 203 ? 9.410 -2.837 11.416 1.00 96.75 203 LEU A C 1
ATOM 1540 O O . LEU A 1 203 ? 10.108 -1.828 11.362 1.00 96.75 203 LEU A O 1
ATOM 1544 N N . ILE A 1 204 ? 8.215 -2.869 12.011 1.00 96.94 204 ILE A N 1
ATOM 1545 C CA . ILE A 1 204 ? 7.638 -1.718 12.715 1.00 96.94 204 ILE A CA 1
ATOM 1546 C C . ILE A 1 204 ? 8.547 -1.278 13.870 1.00 96.94 204 ILE A C 1
ATOM 1548 O O . ILE A 1 204 ? 8.755 -0.084 14.073 1.00 96.94 204 ILE A O 1
ATOM 1552 N N . MET A 1 205 ? 9.148 -2.210 14.616 1.00 94.19 205 MET A N 1
ATOM 1553 C CA . MET A 1 205 ? 10.128 -1.889 15.665 1.00 94.19 205 MET A CA 1
ATOM 1554 C C . MET A 1 205 ? 11.432 -1.291 15.106 1.00 94.19 205 MET A C 1
ATOM 1556 O O . MET A 1 205 ? 12.023 -0.423 15.743 1.00 94.19 205 MET A O 1
ATOM 1560 N N . CYS A 1 206 ? 11.848 -1.680 13.901 1.00 94.81 206 CYS A N 1
ATOM 1561 C CA . CYS A 1 206 ? 13.048 -1.159 13.241 1.00 94.81 206 CYS A CA 1
ATOM 1562 C C . CYS A 1 206 ? 12.871 0.223 12.584 1.00 94.81 206 CYS A C 1
ATOM 1564 O O . CYS A 1 206 ? 13.856 0.770 12.089 1.00 94.81 206 CYS A O 1
ATOM 1566 N N . LEU A 1 207 ? 11.661 0.795 12.562 1.00 95.88 207 LEU A N 1
ATOM 1567 C CA . LEU A 1 207 ? 11.440 2.139 12.022 1.00 95.88 207 LEU A CA 1
ATOM 1568 C C . LEU A 1 207 ? 12.162 3.201 12.858 1.00 95.88 207 LEU A C 1
ATOM 1570 O O . LEU A 1 207 ? 12.059 3.218 14.091 1.00 95.88 207 LEU A O 1
ATOM 1574 N N . SER A 1 208 ? 12.843 4.121 12.172 1.00 95.75 208 SER A N 1
ATOM 1575 C CA . SER A 1 208 ? 13.460 5.292 12.797 1.00 95.75 208 SER A CA 1
ATOM 1576 C C . SER A 1 208 ? 12.404 6.233 13.385 1.00 95.75 208 SER A C 1
ATOM 1578 O O . SER A 1 208 ? 11.230 6.184 13.017 1.00 95.75 208 SER A O 1
ATOM 1580 N N . SER A 1 209 ? 12.813 7.132 14.283 1.00 95.38 209 SER A N 1
ATOM 1581 C CA . SER A 1 209 ? 11.916 8.159 14.835 1.00 95.38 209 SER A CA 1
ATOM 1582 C C . SER A 1 209 ? 11.266 9.011 13.739 1.00 95.38 209 SER A C 1
ATOM 1584 O O . SER A 1 209 ? 10.072 9.285 13.805 1.00 95.38 209 SER A O 1
ATOM 1586 N N . MET A 1 210 ? 12.030 9.358 12.700 1.00 95.75 210 MET A N 1
ATOM 1587 C CA . MET A 1 210 ? 11.538 10.086 11.530 1.00 95.75 210 MET A CA 1
ATOM 1588 C C . MET A 1 210 ? 10.488 9.277 10.760 1.00 95.75 210 MET A C 1
ATOM 1590 O O . MET A 1 210 ? 9.400 9.777 10.508 1.00 95.75 210 MET A O 1
ATOM 1594 N N . GLN A 1 211 ? 10.762 8.003 10.461 1.00 95.56 211 GLN A N 1
ATOM 1595 C CA . GLN A 1 211 ? 9.805 7.141 9.757 1.00 95.56 211 GLN A CA 1
ATOM 1596 C C . GLN A 1 211 ? 8.516 6.921 10.558 1.00 95.56 211 GLN A C 1
ATOM 1598 O O . GLN A 1 211 ? 7.438 6.856 9.974 1.00 95.56 211 GLN A O 1
ATOM 1603 N N . ARG A 1 212 ? 8.605 6.826 11.890 1.00 95.94 212 ARG A N 1
ATOM 1604 C CA . ARG A 1 212 ? 7.431 6.727 12.771 1.00 95.94 212 ARG A CA 1
ATOM 1605 C C . ARG A 1 212 ? 6.596 8.001 12.752 1.00 95.94 212 ARG A C 1
ATOM 1607 O O . ARG A 1 212 ? 5.376 7.907 12.699 1.00 95.94 212 ARG A O 1
ATOM 1614 N N . ALA A 1 213 ? 7.240 9.167 12.788 1.00 96.50 213 ALA A N 1
ATOM 1615 C CA . ALA A 1 213 ? 6.550 10.449 12.693 1.00 96.50 213 ALA A CA 1
ATOM 1616 C C . ALA A 1 213 ? 5.850 10.602 11.333 1.00 96.50 213 ALA A C 1
ATOM 1618 O O . ALA A 1 213 ? 4.678 10.971 11.293 1.00 96.50 213 ALA A O 1
ATOM 1619 N N . ASP A 1 214 ? 6.526 10.233 10.242 1.00 96.56 214 ASP A N 1
ATOM 1620 C CA . ASP A 1 214 ? 5.941 10.210 8.899 1.00 96.56 214 ASP A CA 1
ATOM 1621 C C . ASP A 1 214 ? 4.739 9.263 8.821 1.00 96.56 214 ASP A C 1
ATOM 1623 O O . ASP A 1 214 ? 3.704 9.626 8.269 1.00 96.56 214 ASP A O 1
ATOM 1627 N N . LEU A 1 215 ? 4.859 8.055 9.385 1.00 97.31 215 LEU A N 1
ATOM 1628 C CA . LEU A 1 215 ? 3.771 7.079 9.416 1.00 97.31 215 LEU A CA 1
ATOM 1629 C C . LEU A 1 215 ? 2.577 7.589 10.226 1.00 97.31 215 LEU A C 1
ATOM 1631 O O . LEU A 1 215 ? 1.442 7.413 9.799 1.00 97.31 215 LEU A O 1
ATOM 1635 N N . ALA A 1 216 ? 2.826 8.222 11.376 1.00 96.56 216 ALA A N 1
ATOM 1636 C CA . ALA A 1 216 ? 1.781 8.791 12.221 1.00 96.56 216 ALA A CA 1
ATOM 1637 C C . ALA A 1 216 ? 1.037 9.913 11.496 1.00 96.56 216 ALA A C 1
ATOM 1639 O O . ALA A 1 216 ? -0.188 9.885 11.423 1.00 96.56 216 ALA A O 1
ATOM 1640 N N . LYS A 1 217 ? 1.784 10.836 10.882 1.00 96.44 217 LYS A N 1
ATOM 1641 C CA . LYS A 1 217 ? 1.211 11.910 10.074 1.00 96.44 217 LYS A CA 1
ATOM 1642 C C . LYS A 1 217 ? 0.379 11.356 8.917 1.00 96.44 217 LYS A C 1
ATOM 1644 O O . LYS A 1 217 ? -0.758 11.763 8.738 1.00 96.44 217 LYS A O 1
ATOM 1649 N N . LEU A 1 218 ? 0.920 10.397 8.164 1.00 95.94 218 LEU A N 1
ATOM 1650 C CA . LEU A 1 218 ? 0.208 9.761 7.054 1.00 95.94 218 LEU A CA 1
ATOM 1651 C C . LEU A 1 218 ? -1.089 9.084 7.518 1.00 95.94 218 LEU A C 1
ATOM 1653 O O . LEU A 1 218 ? -2.102 9.139 6.823 1.00 95.94 218 LEU A O 1
ATOM 1657 N N . TRP A 1 219 ? -1.054 8.451 8.691 1.00 96.69 219 TRP A N 1
ATOM 1658 C CA . TRP A 1 219 ? -2.217 7.801 9.277 1.00 96.69 219 TRP A CA 1
ATOM 1659 C C . TRP A 1 219 ? -3.328 8.797 9.601 1.00 96.69 219 TRP A C 1
ATOM 1661 O O . TRP A 1 219 ? -4.481 8.555 9.249 1.00 96.69 219 TRP A O 1
ATOM 1671 N N . ASP A 1 220 ? -2.978 9.912 10.239 1.00 94.50 220 ASP A N 1
ATOM 1672 C CA . ASP A 1 220 ? -3.934 10.952 10.616 1.00 94.50 220 ASP A CA 1
ATOM 1673 C C . ASP A 1 220 ? -4.478 11.703 9.390 1.00 94.50 220 ASP A C 1
ATOM 1675 O O . ASP A 1 220 ? -5.688 11.898 9.286 1.00 94.50 220 ASP A O 1
ATOM 1679 N N . ASP A 1 221 ? -3.612 12.044 8.432 1.00 94.19 221 ASP A N 1
ATOM 1680 C CA . ASP A 1 221 ? -3.973 12.847 7.257 1.00 94.19 221 ASP A CA 1
ATOM 1681 C C . ASP A 1 221 ? -4.810 12.063 6.230 1.00 94.19 221 ASP A C 1
ATOM 1683 O O . ASP A 1 221 ? -5.698 12.634 5.596 1.00 94.19 221 ASP A O 1
ATOM 1687 N N . VAL A 1 222 ? -4.522 10.770 6.027 1.00 94.25 222 VAL A N 1
ATOM 1688 C CA . VAL A 1 222 ? -5.131 9.975 4.944 1.00 94.25 222 VAL A CA 1
ATOM 1689 C C . VAL A 1 222 ? -6.125 8.952 5.477 1.00 94.25 222 VAL A C 1
ATOM 1691 O O . VAL A 1 222 ? -7.277 8.923 5.043 1.00 94.25 222 VAL A O 1
ATOM 1694 N N . PHE A 1 223 ? -5.702 8.106 6.418 1.00 93.44 223 PHE A N 1
ATOM 1695 C CA . PHE A 1 223 ? -6.508 6.959 6.842 1.00 93.44 223 PHE A CA 1
ATOM 1696 C C . PHE A 1 223 ? -7.597 7.351 7.846 1.00 93.44 223 PHE A C 1
ATOM 1698 O O . PHE A 1 223 ? -8.709 6.837 7.767 1.00 93.44 223 PHE A O 1
ATOM 1705 N N . CYS A 1 224 ? -7.329 8.300 8.740 1.00 88.00 224 CYS A N 1
ATOM 1706 C CA . CYS A 1 224 ? -8.303 8.828 9.702 1.00 88.00 224 CYS A CA 1
ATOM 1707 C C . CYS A 1 224 ? -8.977 10.135 9.243 1.00 88.00 224 CYS A C 1
ATOM 1709 O O . CYS A 1 224 ? -9.535 10.855 10.071 1.00 88.00 224 CYS A O 1
ATOM 1711 N N . SER A 1 225 ? -8.938 10.449 7.945 1.00 86.38 225 SER A N 1
ATOM 1712 C CA . SER A 1 225 ? -9.592 11.646 7.408 1.00 86.38 225 SER A CA 1
ATOM 1713 C C . SER A 1 225 ? -11.123 11.581 7.537 1.00 86.38 225 SER A C 1
ATOM 1715 O O . SER A 1 225 ? -11.714 10.504 7.599 1.00 86.38 225 SER A O 1
ATOM 1717 N N . GLU A 1 226 ? -11.792 12.738 7.522 1.00 78.62 226 GLU A N 1
ATOM 1718 C CA . GLU A 1 226 ? -13.265 12.825 7.562 1.00 78.62 226 GLU A CA 1
ATOM 1719 C C . GLU A 1 226 ? -13.937 12.118 6.367 1.00 78.62 226 GLU A C 1
ATOM 1721 O O . GLU A 1 226 ? -15.080 11.675 6.455 1.00 78.62 226 GLU A O 1
ATOM 1726 N N . ALA A 1 227 ? -13.208 11.956 5.258 1.00 80.94 227 ALA A N 1
ATOM 1727 C CA . ALA A 1 227 ? -13.669 11.232 4.077 1.00 80.94 227 ALA A CA 1
ATOM 1728 C C . ALA A 1 227 ? -13.686 9.701 4.264 1.00 80.94 227 ALA A C 1
ATOM 1730 O O . ALA A 1 227 ? -14.252 8.988 3.430 1.00 80.94 227 ALA A O 1
ATOM 1731 N N . THR A 1 228 ? -13.076 9.173 5.330 1.00 83.69 228 THR A N 1
ATOM 1732 C CA . THR A 1 228 ? -13.054 7.738 5.610 1.00 83.69 228 THR A CA 1
ATOM 1733 C C . THR A 1 228 ? -14.448 7.244 5.981 1.00 83.69 228 THR A C 1
ATOM 1735 O O . THR A 1 228 ? -15.075 7.706 6.933 1.00 83.69 228 THR A O 1
ATOM 1738 N N . ALA A 1 229 ? -14.942 6.252 5.237 1.00 85.69 229 ALA A N 1
ATOM 1739 C CA . ALA A 1 229 ? -16.257 5.681 5.491 1.00 85.69 229 ALA A CA 1
ATOM 1740 C C . ALA A 1 229 ? -16.327 5.054 6.894 1.00 85.69 229 ALA A C 1
ATOM 1742 O O . ALA A 1 229 ? -15.454 4.276 7.280 1.00 85.69 229 ALA A O 1
ATOM 1743 N N . ILE A 1 230 ? -17.427 5.309 7.613 1.00 85.56 230 ILE A N 1
ATOM 1744 C CA . ILE A 1 230 ? -17.648 4.841 8.996 1.00 85.56 230 ILE A CA 1
ATOM 1745 C C . ILE A 1 230 ? -17.422 3.325 9.135 1.00 85.56 230 ILE A C 1
ATOM 1747 O O . ILE A 1 230 ? -16.853 2.880 10.127 1.00 85.56 230 ILE A O 1
ATOM 1751 N N . LYS A 1 231 ? -17.775 2.531 8.108 1.00 89.38 231 LYS A N 1
ATOM 1752 C CA . LYS A 1 231 ? -17.564 1.069 8.090 1.00 89.38 231 LYS A CA 1
ATOM 1753 C C . LYS A 1 231 ? -16.100 0.636 8.271 1.00 89.38 231 LYS A C 1
ATOM 1755 O O . LYS A 1 231 ? -15.858 -0.491 8.689 1.00 89.38 231 LYS A O 1
ATOM 1760 N N . TYR A 1 232 ? -15.135 1.500 7.953 1.00 92.62 232 TYR A N 1
ATOM 1761 C CA . TYR A 1 232 ? -13.705 1.215 8.093 1.00 92.62 232 TYR A CA 1
ATOM 1762 C C . TYR A 1 232 ? -13.069 1.818 9.336 1.00 92.62 232 TYR A C 1
ATOM 1764 O O . TYR A 1 232 ? -11.951 1.425 9.661 1.00 92.62 232 TYR A O 1
ATOM 1772 N N . ALA A 1 233 ? -13.757 2.719 10.041 1.00 91.31 233 ALA A N 1
ATOM 1773 C CA . ALA A 1 233 ? -13.215 3.390 11.219 1.00 91.31 233 ALA A CA 1
ATOM 1774 C C . ALA A 1 233 ? -12.773 2.377 12.286 1.00 91.31 233 ALA A C 1
ATOM 1776 O O . ALA A 1 233 ? -11.617 2.385 12.694 1.00 91.31 233 ALA A O 1
ATOM 1777 N N . GLU A 1 234 ? -13.632 1.411 12.629 1.00 92.38 234 GLU A N 1
ATOM 1778 C CA . GLU A 1 234 ? -13.311 0.365 13.614 1.00 92.38 234 GLU A CA 1
ATOM 1779 C C . GLU A 1 234 ? -12.117 -0.505 13.188 1.00 92.38 234 GLU A C 1
ATOM 1781 O O . GLU A 1 234 ? -11.258 -0.868 13.998 1.00 92.38 234 GLU A O 1
ATOM 1786 N N . ILE A 1 235 ? -12.035 -0.832 11.893 1.00 95.31 235 ILE A N 1
ATOM 1787 C CA . ILE A 1 235 ? -10.932 -1.625 11.345 1.00 95.31 235 ILE A CA 1
ATOM 1788 C C . ILE A 1 235 ? -9.630 -0.832 11.458 1.00 95.31 235 ILE A C 1
ATOM 1790 O O . ILE A 1 235 ? -8.634 -1.366 11.949 1.00 95.31 235 ILE A O 1
ATOM 1794 N N . LEU A 1 236 ? -9.631 0.436 11.057 1.00 95.56 236 LEU A N 1
ATOM 1795 C CA . LEU A 1 236 ? -8.469 1.314 11.150 1.00 95.56 236 LEU A CA 1
ATOM 1796 C C . LEU A 1 236 ? -8.047 1.554 12.599 1.00 95.56 236 LEU A C 1
ATOM 1798 O O . LEU A 1 236 ? -6.857 1.460 12.893 1.00 95.56 236 LEU A O 1
ATOM 1802 N N . ASP A 1 237 ? -8.987 1.743 13.520 1.00 93.81 237 ASP A N 1
ATOM 1803 C CA . ASP A 1 237 ? -8.699 1.868 14.951 1.00 93.81 237 ASP A CA 1
ATOM 1804 C C . ASP A 1 237 ? -8.018 0.609 15.503 1.00 93.81 237 ASP A C 1
ATOM 1806 O O . ASP A 1 237 ? -7.076 0.699 16.294 1.00 93.81 237 ASP A O 1
ATOM 1810 N N . SER A 1 238 ? -8.416 -0.576 15.027 1.00 95.50 238 SER A N 1
ATOM 1811 C CA . SER A 1 238 ? -7.770 -1.844 15.392 1.00 95.50 238 SER A CA 1
ATOM 1812 C C . SER A 1 238 ? -6.382 -2.038 14.759 1.00 95.50 238 SER A C 1
ATOM 1814 O O . SER A 1 238 ? -5.531 -2.746 15.312 1.00 95.50 238 SER A O 1
ATOM 1816 N N . LEU A 1 239 ? -6.132 -1.432 13.592 1.00 96.75 239 LEU A N 1
ATOM 1817 C CA . LEU A 1 239 ? -4.856 -1.517 12.877 1.00 96.75 239 LEU A CA 1
ATOM 1818 C C . LEU A 1 239 ? -3.843 -0.489 13.381 1.00 96.75 239 LEU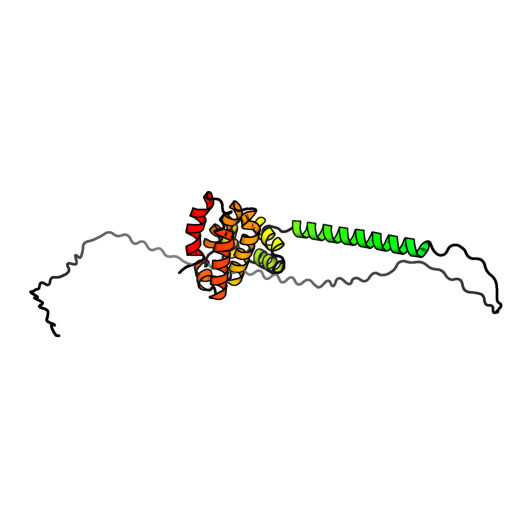 A C 1
ATOM 1820 O O . LEU A 1 239 ? -2.655 -0.808 13.452 1.00 96.75 239 LEU A O 1
ATOM 1824 N N . ARG A 1 240 ? -4.290 0.704 13.781 1.00 96.19 240 ARG A N 1
ATOM 1825 C CA . ARG A 1 240 ? -3.439 1.801 14.256 1.00 96.19 240 ARG A CA 1
ATOM 1826 C C . ARG A 1 240 ? -2.392 1.357 15.285 1.00 96.19 240 ARG A C 1
ATOM 1828 O O . ARG A 1 240 ? -1.214 1.601 15.034 1.00 96.19 240 ARG A O 1
ATOM 1835 N N . PRO A 1 241 ? -2.726 0.642 16.380 1.00 96.06 241 PRO A N 1
ATOM 1836 C CA . PRO A 1 241 ? -1.718 0.214 17.355 1.00 96.06 241 PRO A CA 1
ATOM 1837 C C . PRO A 1 241 ? -0.718 -0.823 16.814 1.00 96.06 241 PRO A C 1
ATOM 1839 O O . PRO A 1 241 ? 0.347 -0.993 17.404 1.00 96.06 241 PRO A O 1
ATOM 1842 N N . LYS A 1 242 ? -1.020 -1.517 15.706 1.00 96.75 242 LYS A N 1
ATOM 1843 C CA . LYS A 1 242 ? -0.083 -2.455 15.060 1.00 96.75 242 LYS A CA 1
ATOM 1844 C C . LYS A 1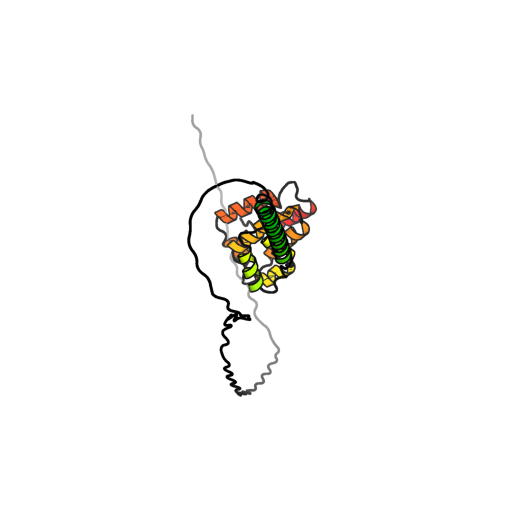 242 ? 0.980 -1.723 14.244 1.00 96.75 242 LYS A C 1
ATOM 1846 O O . LYS A 1 242 ? 2.127 -2.154 14.215 1.00 96.75 242 LYS A O 1
ATOM 1851 N N . TYR A 1 243 ? 0.593 -0.635 13.582 1.00 97.06 243 TYR A N 1
ATOM 1852 C CA . TYR A 1 243 ? 1.491 0.197 12.776 1.00 97.06 243 TYR A CA 1
ATOM 1853 C C . TYR A 1 243 ? 2.236 1.240 13.612 1.00 97.06 243 TYR A C 1
ATOM 1855 O O . TYR A 1 243 ? 3.386 1.562 13.324 1.00 97.06 243 TYR A O 1
ATOM 1863 N N . LEU A 1 244 ? 1.594 1.743 14.665 1.00 95.19 244 LEU A N 1
ATOM 1864 C CA . LEU A 1 244 ? 2.098 2.783 15.554 1.00 95.19 244 LEU A CA 1
ATOM 1865 C C . LEU A 1 244 ? 2.086 2.275 17.006 1.00 95.19 244 LEU A C 1
ATOM 1867 O O . LEU A 1 244 ? 1.254 2.714 17.807 1.00 95.19 244 LEU A O 1
ATOM 1871 N N . PRO A 1 245 ? 2.967 1.320 17.361 1.00 89.25 245 PRO A N 1
ATOM 1872 C CA . PRO A 1 245 ? 3.103 0.882 18.741 1.00 89.25 245 PRO A CA 1
ATOM 1873 C C . PRO A 1 245 ? 3.642 2.028 19.604 1.00 89.25 245 PRO A C 1
ATOM 1875 O O . PRO A 1 245 ? 4.438 2.846 19.134 1.00 89.25 245 PRO A O 1
ATOM 1878 N N . LYS A 1 246 ? 3.177 2.065 20.855 1.00 74.94 246 LYS A N 1
ATOM 1879 C CA . LYS A 1 246 ? 3.584 3.046 21.868 1.00 74.94 246 LYS A CA 1
ATOM 1880 C C . LYS A 1 246 ? 5.033 2.863 22.305 1.00 74.94 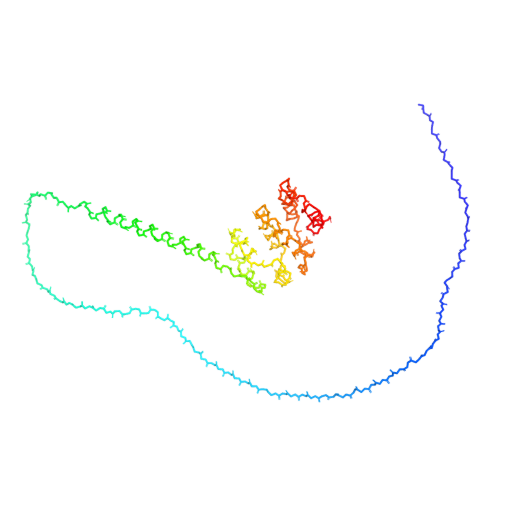246 LYS A C 1
ATOM 1882 O O . LYS A 1 246 ? 5.494 1.699 22.323 1.00 74.94 246 LYS A O 1
#

Organism: Rhizophora mucronata (NCBI:txid61149)

pLDDT: mean 72.4, std 25.74, range [31.44, 98.38]

InterPro domains:
  IPR025986 RNA-polymerase II-associated protein 3-like, C-terminal domain [PF13877] (123-212)

Foldseek 3Di:
DDDDDDDDDDDDDDDDDDDDDDDDDDDDDDDDDDDDDDDDDDDDDDDDDDDDDDDDPPPDDDDDDDDDDDDDDDDDDDDDDDDDDDDDPPPVVVVVVVVVVVVVVVVVVVVVVVVVVLVPQAADPALVSLVVQCVVCVVPLVSVLVNLVNHQLQCCLVRCQPNDALVNVLSNLVSLLVCCLVCVVRSLSNLVSCLNRHCLQVSLVVDDPVSLVVQVCSCVVRVVDPSHDPVCPVSSVVSCCSNRPD

Secondary structure (DSSP, 8-state):
----------------------------------------------------------------------------------------SHHHHHHHHHHHHHHHHHHHHHHHHHHHHHHTPPPP-SHHHHHHHHHHTTT-HHHHHHHHHHS-GGGHHHHTTTT--HHHHHHHHHHHHHHTTT-HHHHHHHHHHHTTSTTHHHHHHT--HHHHHHHHHHIIIIITSTTS-HHHHHHHHHHHHHHS--

Radius of gyration: 40.24 Å; chains: 1; bounding box: 53×91×137 Å

=== Feature glossary ===
The record interleaves many kinds of information about one protein. Here is each kind framed as the question it answers.

Q: What does the local fold look like, residue by residue?
A: A 3Di character summarizes, for each residue, the relative orientation of the Cα frame of its nearest spatial neighbor. Because it encodes fold topology rather than chemistry, 3Di alignments detect remote structural similarity that sequence alignment misses.

Q: Which residues are in helices, strands, or loops?
A: Secondary structure is the local, repeating backbone conformation. DSSP classifies it into eight states by reading the hydrogen-bond network: three helix types (H, G, I), two β types (E, B), two non-regular types (T, S), and unstructured coil (-).

Q: How big and how compact is the whole molecule?
A: Three whole-structure scalars: the radius of gyration (RMS distance of Cα from centroid, in Å), the count of Cα–Cα contacts (pairs closer than 8 Å and separated by more than four residues in sequence — i.e. tertiary, not local, contacts), and the bounding-box dimensions. Together they distinguish compact globular folds from extended fibres or disordered chains.

Q: How confident is the AlphaFold model at each residue?
A: For AlphaFold models, the B-factor field carries pLDDT — the model's own estimate of local accuracy on a 0–100 scale. Regions with pLDDT<50 should be treated as essentially unmodeled; they often correspond to intrinsically disordered segments.

Q: What family and function is it annotated with?
A: Functional annotations link the protein to curated databases. InterPro entries identify conserved domains and families by matching the sequence against member-database signatures (Pfam, PROSITE, CDD, …). Gene Ontology (GO) terms describe molecular function, biological process, and cellular component in a controlled vocabulary. CATH places the structure in a hierarchical fold classification (Class/Architecture/Topology/Homologous-superfamily). The organism is the source species.

Q: What known structures does this most resemble?
A: Nearest PDB neighbors are the top structural matches found by Foldseek when searching this structure against the entire Protein Data Bank. Each hit reports a TM-score (0 to 1; >0.5 almost always implies the same fold) and an E-value. These are *structural* homologs — they may share no detectable sequence similarity.

Q: Which residues are buried vs exposed?
A: Solvent-accessible surface area (SASA) is the area in Å² traced out by the centre of a 1.4 Å probe sphere (a water molecule) rolled over the protein's van der Waals surface (Shrake–Rupley / Lee–Richards construction). Buried residues have near-zero SASA; fully exposed residues can exceed 200 Å². The total SASA scales roughly with the number of surface residues.

Q: What are the backbone torsion angles?
A: φ (phi) and ψ (psi) are the two rotatable backbone dihedrals per residue: φ is the C(i-1)–N–Cα–C torsion, ψ is the N–Cα–C–N(i+1) torsion, both in degrees on (−180°, 180°]. α-helical residues cluster near (−60°, −45°); β-strand residues near (−120°, +130°). A Ramachandran plot is simply a scatter of (φ, ψ) for every residue.

Q: Are the domains correctly placed relative to each other?
A: Predicted aligned error is AlphaFold's pairwise confidence. Unlike pLDDT (per-residue), PAE is per-residue-pair and captures whether two parts of the structure are correctly placed relative to each other. Units are ångströms of expected positional error.

Q: What if only a Cα trace is avail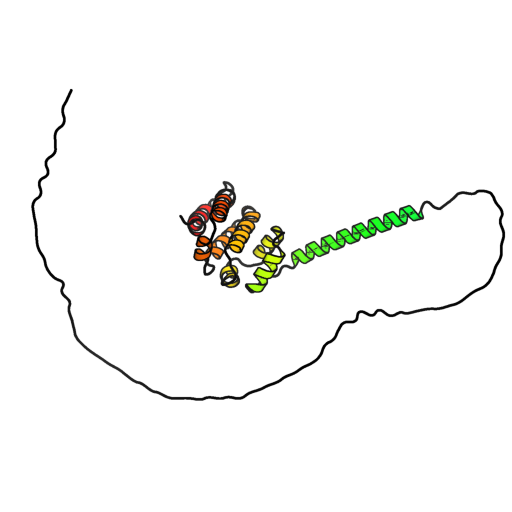able?
A: P-SEA three-state annotation labels each residue as helix, strand, or coil based purely on the geometry of the Cα trace. It serves as a fallback when the full backbone (and thus DSSP) is unavailable.

Q: What is the amino-acid chain?
A: This is the polypeptide sequence — one letter per residue, N-terminus first. Length ranges from a few dozen residues for small domains to over a thousand for large multi-domain proteins.

Q: What do the rendered images show?
A: The six renders are orthographic views along the three Cartesian axes in both directions. Representation (cartoon, sticks, or surface) and color scheme (sequence-rainbow or by-chain) vary across proteins so the training set covers all the common visualization conventions.

Q: What do the diagnostic plots show?
A: Plot images: a contact map (which residues are close in 3D, as an N×N binary image), a Ramachandran scatter (backbone torsion angles, revealing secondary-structure composition at a glance), and — for AlphaFold structures — a PAE heatmap (pairwise prediction confidence).

Q: How mobile is each atom in the crystal?
A: B-factor (Debye–Waller factor) reflects atomic displacement in the crystal lattice. It is an experimental observable (units Å²), not a prediction; low values mean the atom is pinned down, high values mean it moves or is heterogeneous across the crystal.

Q: Where is each backbone atom in 3D?
A: The mmCIF table is the protein's shape written out atom by atom. For each backbone N, Cα, C, and carbonyl O, it records an (x, y, z) coordinate triple in Å plus the residue type, chain letter, and residue number.